Protein 5WIW (pdb70)

Solvent-accessible surface area: 15640 Å² total; per-residue (Å²): 12,94,94,99,70,150,204,20,93,134,26,123,119,11,68,66,129,49,142,74,132,30,153,30,38,75,119,93,66,0,84,26,61,18,51,175,32,50,23,59,46,37,126,81,18,106,160,29,47,139,47,10,173,47,3,47,44,101,49,113,76,3,25,111,94,7,78,171,23,25,33,6,94,87,77,38,90,29,112,23,41,104,75,56,77,4,92,148,75,44,92,54,84,112,139,111,15,67,42,71,148,42,18,68,31,3,102,133,150,6,117,79,88,87,148,58,107,145,25,126,120,11,68,66,128,49,141,77,132,31,152,32,35,71,117,92,64,0,83,25,60,18,52,170,31,49,23,62,44,36,129,84,20,100,160,27,49,136,44,11,173,48,4,49,46,98,49,114,95,4,33,140,84,8,79,174,23,24,32,6,95,87,77,38,91,29,113,21,42,104,76,57,78,4,92,149,67,53,90,72,83,115,139,112,15,60,45,76,147,42,19,69,29,4,114,155

Secondary structure (DSSP, 8-state):
--SS-----PPP---TTEEEEE---SSS--EEEEPTTEEEESTT--EEEEPPPTTEEEETTEEEEPPTTEE--SSSS---EEPP-TTTTTEEEEE---SSS--EEEEE-/-TTS----SPP---TTEEEEE---SSS--EEEEPTTEEEETTTT-EEEEPPPTTEEEETTEEEEPPTTEE--SSSS---EEPP-TGGGT--EEE---SSS--EE---

InterPro domains:
  IPR001368 TNFR/NGFR cysteine-rich region [PF00020] (47-85)
  IPR001368 TNFR/NGFR cysteine-rich region [SM00208] (47-85)
  IPR001368 TNFR/NGFR cysteine-rich region [SM00208] (119-158)
  IPR020413 Tumour necrosis factor receptor 9 [PR01924] (202-215)
  IPR020413 Tumour necrosis factor receptor 9 [PR01924] (221-235)
  IPR020413 Tumour necrosis factor receptor 9 [PR01924] (237-247)
  IPR034020 Tumour necrosis factor receptor 9, N-terminal [cd13410] (23-160)

GO terms:
  GO:0042127 regulation of cell population proliferation (P, IDA)
  GO:0038023 signaling receptor activity (F, IPI)
  GO:0005515 protein binding (F, IPI)
  GO:0009897 external side of plasma membrane (C, IDA)

Foldseek 3Di:
DCPPLPVPDHADDADDQWDWPADDDSVDHTAIAGDPQWGAADDRSPDIHGQAAWQWAQDNRGIDGQDPQWTGQDGRHDDTHGADDQVVVQWAFPAPADNNGHTDTDDRD/DCVPLAVDHADDADDQWDWPDPDDNVDHTAIAGDPQWGAADDRSPDIHGQAAWQWAQDNRGIDGQDPQWTGQDGRHDDTHGADDQVVVVWAFPAPDDNNGHTDTDDD

Nearest PDB structures (foldseek):
  5wiw-assembly2_B  TM=1.009E+00  e=2.091E-20  Mus musculus
  5wiw-assembly1_A  TM=1.008E+00  e=4.749E-19  Mus musculus
  5wi8-assembly1_A  TM=9.815E-01  e=2.192E-16  Mus musculus
  6a3v-assembly1_B  TM=9.456E-01  e=9.796E-12  Homo sapiens
  6mkz-assembly1_B  TM=8.377E-01  e=2.988E-11  Mus musculus

Structure (mmCIF, N/CA/C/O backbone):
data_5WIW
#
_entry.id   5WIW
#
_cell.length_a   66.639
_cell.length_b   66.639
_cell.length_c   82.184
_cell.angle_alpha   90.000
_cell.angle_beta   90.000
_cell.angle_gamma   90.000
#
_symmetry.space_group_name_H-M   'P 43'
#
loop_
_entity.id
_entity.type
_entity.pdbx_description
1 polymer 'Tumor necrosis factor receptor superfamily member 9'
2 branched alpha-D-mannopyranose-(1-3)-beta-D-mannopyranose-(1-4)-2-acetamido-2-deoxy-beta-D-glucopyranose-(1-4)-[alpha-L-fucopyranose-(1-6)]2-acetamido-2-deoxy-beta-D-glucopyranose
3 non-polymer 2-acetamido-2-deoxy-beta-D-glucopyranose
4 non-polymer GLYCEROL
5 non-polymer 'SULFATE ION'
6 water water
#
loop_
_atom_site.group_PDB
_atom_site.id
_atom_site.type_symbol
_atom_site.label_atom_id
_atom_site.label_alt_id
_atom_site.label_comp_id
_atom_site.label_asym_id
_atom_site.label_entity_id
_atom_site.label_seq_id
_atom_site.pdbx_PDB_ins_code
_atom_site.Cartn_x
_atom_site.Cartn_y
_atom_site.Cartn_z
_atom_site.occupancy
_atom_site.B_iso_or_equiv
_atom_site.auth_seq_id
_atom_site.auth_comp_id
_atom_site.auth_asym_id
_atom_site.auth_atom_id
_atom_site.pdbx_PDB_model_num
ATOM 1 N N . CYS A 1 26 ? 59.080 79.646 4.694 1.00 115.24 47 CYS A N 1
ATOM 2 C CA . CYS A 1 26 ? 60.572 79.543 4.561 1.00 115.77 47 CYS A CA 1
ATOM 3 C C . CYS A 1 26 ? 61.394 79.757 5.854 1.00 115.33 47 CYS A C 1
ATOM 4 O O . CYS A 1 26 ? 62.441 79.118 5.997 1.00 114.07 47 CYS A O 1
ATOM 7 N N . PRO A 1 27 ? 60.954 80.655 6.777 1.00 116.36 48 PRO A N 1
ATOM 8 C CA . PRO A 1 27 ? 61.670 80.690 8.076 1.00 116.42 48 PRO A CA 1
ATOM 9 C C . PRO A 1 27 ? 61.452 79.427 8.927 1.00 117.34 48 PRO A C 1
ATOM 10 O O . PRO A 1 27 ? 62.429 78.901 9.470 1.00 117.91 48 PRO A O 1
ATOM 14 N N . PRO A 1 28 ? 60.193 78.944 9.054 1.00 117.12 49 PRO A N 1
ATOM 15 C CA . PRO A 1 28 ? 60.040 77.524 9.387 1.00 116.60 49 PRO A CA 1
ATOM 16 C C . PRO A 1 28 ? 60.292 76.711 8.117 1.00 115.58 49 PRO A C 1
ATOM 17 O O . PRO A 1 28 ? 59.959 77.180 7.026 1.00 116.07 49 PRO A O 1
ATOM 21 N N . SER A 1 29 ? 60.879 75.522 8.249 1.00 113.01 50 SER A N 1
ATOM 22 C CA . SER A 1 29 ? 61.261 74.723 7.076 1.00 111.46 50 SER A CA 1
ATOM 23 C C . SER A 1 29 ? 60.043 74.327 6.232 1.00 112.61 50 SER A C 1
ATOM 24 O O . SER A 1 29 ? 59.307 73.397 6.578 1.00 114.39 50 SER A O 1
ATOM 27 N N . THR A 1 30 ? 59.836 75.071 5.143 1.00 113.61 51 THR A N 1
ATOM 28 C CA . THR A 1 30 ? 58.749 74.832 4.190 1.00 113.19 51 THR A CA 1
ATOM 29 C C . THR A 1 30 ? 59.327 74.978 2.778 1.00 112.24 51 THR A C 1
ATOM 30 O O . THR A 1 30 ? 58.972 75.895 2.031 1.00 110.33 51 THR A O 1
ATOM 34 N N . PHE A 1 31 ? 60.220 74.052 2.434 1.00 111.95 52 PHE A N 1
ATOM 35 C CA . PHE A 1 31 ? 61.013 74.127 1.199 1.00 112.42 52 PHE A CA 1
ATOM 36 C C . PHE A 1 31 ? 60.150 73.867 -0.037 1.00 112.00 52 PHE A C 1
ATOM 37 O O . PHE A 1 31 ? 59.322 72.955 -0.052 1.00 109.84 52 PHE A O 1
ATOM 45 N N . ASN A 1 39 ? 61.403 77.195 -5.802 1.00 110.16 60 ASN A N 1
ATOM 46 C CA . ASN A 1 39 ? 62.428 76.734 -4.868 1.00 110.32 60 ASN A CA 1
ATOM 47 C C . ASN A 1 39 ? 62.629 77.714 -3.706 1.00 109.83 60 ASN A C 1
ATOM 48 O O . ASN A 1 39 ? 63.231 78.777 -3.882 1.00 109.47 60 ASN A O 1
ATOM 53 N N . CYS A 1 40 ? 62.114 77.344 -2.531 1.00 109.06 61 CYS A N 1
ATOM 54 C CA . CYS A 1 40 ? 62.311 78.100 -1.285 1.00 108.98 61 CYS A CA 1
ATOM 55 C C . CYS A 1 40 ? 63.392 77.421 -0.444 1.00 106.43 61 CYS A C 1
ATOM 56 O O . CYS A 1 40 ? 63.384 76.197 -0.297 1.00 109.14 61 CYS A O 1
ATOM 59 N N . ASN A 1 41 ? 64.314 78.222 0.099 1.00 102.32 62 ASN A N 1
ATOM 60 C CA . ASN A 1 41 ? 65.430 77.728 0.921 1.00 98.64 62 ASN A CA 1
ATOM 61 C C . ASN A 1 41 ? 65.473 78.498 2.266 1.00 95.20 62 ASN A C 1
ATOM 62 O O . ASN A 1 41 ? 64.427 78.660 2.902 1.00 92.20 6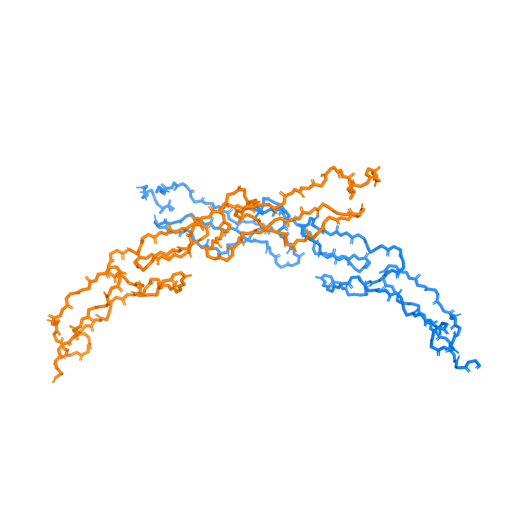2 ASN A O 1
ATOM 67 N N . ILE A 1 42 ? 66.653 78.970 2.693 1.00 92.94 63 ILE A N 1
ATOM 68 C CA . ILE A 1 42 ? 66.828 79.653 3.982 1.00 90.65 63 ILE A CA 1
ATOM 69 C C . ILE A 1 42 ? 66.646 81.161 3.769 1.00 86.93 63 ILE A C 1
ATOM 70 O O . ILE A 1 42 ? 67.128 81.710 2.772 1.00 86.94 63 ILE A O 1
ATOM 75 N N . CYS A 1 43 ? 65.967 81.824 4.706 1.00 80.68 64 CYS A N 1
ATOM 76 C CA . CYS A 1 43 ? 65.691 83.261 4.593 1.00 77.30 64 CYS A CA 1
ATOM 77 C C . CYS A 1 43 ? 66.926 84.117 4.869 1.00 71.33 64 CYS A C 1
ATOM 78 O O . CYS A 1 43 ? 67.705 83.828 5.782 1.00 68.25 64 CYS A O 1
ATOM 81 N N . ARG A 1 44 ? 67.087 85.171 4.069 1.00 67.00 65 ARG A N 1
ATOM 82 C CA . ARG A 1 44 ? 68.109 86.194 4.303 1.00 62.73 65 ARG A CA 1
ATOM 83 C C . ARG A 1 44 ? 67.714 87.036 5.518 1.00 57.11 65 ARG A C 1
ATOM 84 O O . ARG A 1 44 ? 66.528 87.289 5.736 1.00 57.04 65 ARG A O 1
ATOM 92 N N . VAL A 1 45 ? 68.711 87.457 6.298 1.00 54.93 66 VAL A N 1
ATOM 93 C CA . VAL A 1 45 ? 68.506 88.311 7.477 1.00 52.25 66 VAL A CA 1
ATOM 94 C C . VAL A 1 45 ? 69.110 89.699 7.213 1.00 49.03 66 VAL A C 1
ATOM 95 O O . VAL A 1 45 ? 70.283 89.808 6.848 1.00 48.72 66 VAL A O 1
ATOM 99 N N . CYS A 1 46 ? 68.304 90.744 7.417 1.00 44.65 67 CYS A N 1
ATOM 100 C CA . CYS A 1 46 ? 68.691 92.133 7.152 1.00 42.05 67 CYS A CA 1
ATOM 101 C C . CYS A 1 46 ? 68.881 92.905 8.461 1.00 39.45 67 CYS A C 1
ATOM 102 O O . CYS A 1 46 ? 67.906 93.355 9.065 1.00 38.75 67 CYS A O 1
ATOM 105 N N . ALA A 1 47 ? 70.136 93.061 8.880 1.00 37.74 68 ALA A N 1
ATOM 106 C CA . ALA A 1 47 ? 70.479 93.683 10.163 1.00 37.67 68 ALA A CA 1
ATOM 107 C C . ALA A 1 47 ? 71.579 94.728 10.006 1.00 36.91 68 ALA A C 1
ATOM 108 O O . ALA A 1 47 ? 72.239 94.803 8.967 1.00 36.08 68 ALA A O 1
ATOM 110 N N . GLY A 1 48 ? 71.753 95.537 11.051 1.00 36.30 69 GLY A N 1
ATOM 111 C CA . GLY A 1 48 ? 72.806 96.546 11.108 1.00 35.63 69 GLY A CA 1
ATOM 112 C C . GLY A 1 48 ? 72.549 97.663 10.118 1.00 35.04 69 GLY A C 1
ATOM 113 O O . GLY A 1 48 ? 71.561 98.383 10.230 1.00 34.95 69 GLY A O 1
ATOM 114 N N . TYR A 1 49 ? 73.423 97.782 9.124 1.00 34.81 70 TYR A N 1
ATOM 115 C CA . TYR A 1 49 ? 73.255 98.777 8.061 1.00 34.49 70 TYR A CA 1
ATOM 116 C C . TYR A 1 49 ? 72.219 98.354 7.015 1.00 34.11 70 TYR A C 1
ATOM 117 O O . TYR A 1 49 ? 71.841 99.166 6.166 1.00 31.68 70 TYR A O 1
ATOM 126 N N . PHE A 1 50 ? 71.772 97.096 7.075 1.00 33.83 71 PHE A N 1
ATOM 127 C CA . PHE A 1 50 ? 70.663 96.608 6.258 1.00 34.63 71 PHE A CA 1
ATOM 128 C C . PHE A 1 50 ? 69.365 96.496 7.057 1.00 34.27 71 PHE A C 1
ATOM 129 O O . PHE A 1 50 ? 69.381 96.170 8.242 1.00 32.92 71 PHE A O 1
ATOM 137 N N . ARG A 1 51 ? 68.247 96.785 6.395 1.00 34.70 72 ARG A N 1
ATOM 138 C CA . ARG A 1 51 ? 66.915 96.484 6.915 1.00 36.70 72 ARG A CA 1
ATOM 139 C C . ARG A 1 51 ? 66.120 95.760 5.835 1.00 38.05 72 ARG A C 1
ATOM 140 O O . ARG A 1 51 ? 66.584 95.644 4.702 1.00 39.27 72 ARG A O 1
ATOM 148 N N . PHE A 1 52 ? 64.937 95.273 6.196 1.00 39.79 73 PHE A N 1
ATOM 149 C CA . PHE A 1 52 ? 64.101 94.485 5.283 1.00 42.08 73 PHE A CA 1
ATOM 150 C C . PHE A 1 52 ? 63.368 95.356 4.263 1.00 43.29 73 PHE A C 1
ATOM 151 O O . PHE A 1 52 ? 62.584 96.224 4.639 1.00 42.88 73 PHE A O 1
ATOM 159 N N . LYS A 1 53 ? 63.629 95.113 2.980 1.00 47.03 74 LYS A N 1
ATOM 160 C CA . LYS A 1 53 ? 62.857 95.713 1.882 1.00 50.98 74 LYS A CA 1
ATOM 161 C C . LYS A 1 53 ? 61.617 94.867 1.602 1.00 53.37 74 LYS A C 1
ATOM 162 O O . LYS A 1 53 ? 60.515 95.400 1.469 1.00 54.74 74 LYS A O 1
ATOM 168 N N . LYS A 1 54 ? 61.821 93.553 1.497 1.00 56.53 75 LYS A N 1
ATOM 169 C CA . LYS A 1 54 ? 60.738 92.575 1.391 1.00 59.60 75 LYS A CA 1
ATOM 170 C C . LYS A 1 54 ? 60.928 91.495 2.454 1.00 61.42 75 LYS A C 1
ATOM 171 O O . LYS A 1 54 ? 62.021 90.940 2.585 1.00 60.59 75 LYS A O 1
ATOM 173 N N . PHE A 1 55 ? 59.870 91.211 3.216 1.00 64.39 76 PHE A N 1
ATOM 174 C CA . PHE A 1 55 ? 59.897 90.154 4.234 1.00 66.62 76 PHE A CA 1
ATOM 175 C C . PHE A 1 55 ? 59.890 88.771 3.588 1.00 69.12 76 PHE A C 1
ATOM 176 O O . PHE A 1 55 ? 59.403 88.603 2.466 1.00 69.14 76 PHE A O 1
ATOM 184 N N . CYS A 1 56 ? 60.423 87.787 4.311 1.00 73.41 77 CYS A N 1
ATOM 185 C CA . CYS A 1 56 ? 60.444 86.396 3.849 1.00 76.55 77 CYS A CA 1
ATOM 186 C C . CYS A 1 56 ? 59.045 85.785 3.972 1.00 77.33 77 CYS A C 1
ATOM 187 O O . CYS A 1 56 ? 58.309 86.085 4.916 1.00 75.04 77 CYS A O 1
ATOM 190 N N . SER A 1 57 ? 58.686 84.949 2.999 1.00 78.56 78 SER A N 1
ATOM 191 C CA . SER A 1 57 ? 57.440 84.177 3.030 1.00 78.39 78 SER A CA 1
ATOM 192 C C . SER A 1 57 ? 57.686 82.806 2.406 1.00 80.10 78 SER A C 1
ATOM 193 O O . SER A 1 57 ? 58.784 82.541 1.915 1.00 78.18 78 SER A O 1
ATOM 196 N N . SER A 1 58 ? 56.664 81.951 2.424 1.00 82.00 79 SER A N 1
ATOM 197 C CA . SER A 1 58 ? 56.746 80.602 1.838 1.00 83.12 79 SER A CA 1
ATOM 198 C C . SER A 1 58 ? 57.090 80.602 0.341 1.00 83.96 79 SER A C 1
ATOM 199 O O . SER A 1 58 ? 57.771 79.692 -0.141 1.00 85.11 79 SER A O 1
ATOM 202 N N . THR A 1 59 ? 56.625 81.625 -0.377 1.00 83.87 80 THR A N 1
ATOM 203 C CA . THR A 1 59 ? 56.854 81.758 -1.820 1.00 83.43 80 THR A CA 1
ATOM 204 C C . THR A 1 59 ? 58.202 82.393 -2.212 1.00 82.42 80 THR A C 1
ATOM 205 O O . THR A 1 59 ? 58.735 82.062 -3.274 1.00 81.91 80 THR A O 1
ATOM 209 N N . HIS A 1 60 ? 58.748 83.288 -1.378 1.00 80.23 81 HIS A N 1
ATOM 210 C CA . HIS A 1 60 ? 59.953 84.064 -1.747 1.00 78.71 81 HIS A CA 1
ATOM 211 C C . HIS A 1 60 ? 60.890 84.424 -0.582 1.00 75.89 81 HIS A C 1
ATOM 212 O O . HIS A 1 60 ? 60.455 84.589 0.559 1.00 77.14 81 HIS A O 1
ATOM 219 N N . ASN A 1 61 ? 62.178 84.561 -0.908 1.00 71.90 82 ASN A N 1
ATOM 220 C CA . ASN A 1 61 ? 63.232 84.952 0.040 1.00 69.25 82 ASN A CA 1
ATOM 221 C C . ASN A 1 61 ? 63.113 86.438 0.411 1.00 66.74 82 ASN A C 1
ATOM 222 O O . ASN A 1 61 ? 62.545 87.230 -0.345 1.00 68.48 82 ASN A O 1
ATOM 227 N N . ALA A 1 62 ? 63.646 86.802 1.578 1.00 63.19 83 ALA A N 1
ATOM 228 C CA . ALA A 1 62 ? 63.691 88.202 2.021 1.00 59.35 83 ALA A CA 1
ATOM 229 C C . ALA A 1 62 ? 64.742 89.008 1.255 1.00 56.67 83 ALA A C 1
ATOM 230 O O . ALA A 1 62 ? 65.809 88.485 0.910 1.00 54.02 83 ALA A O 1
ATOM 232 N N . GLU A 1 63 ? 64.429 90.284 1.019 1.00 54.01 84 GLU A N 1
ATOM 233 C CA . GLU A 1 63 ? 65.302 91.218 0.301 1.00 52.17 84 GLU A CA 1
ATOM 234 C C . GLU A 1 63 ? 65.677 92.385 1.211 1.00 48.60 84 GLU A C 1
ATOM 235 O O . GLU A 1 63 ? 64.809 92.957 1.876 1.00 47.58 84 GLU A O 1
ATOM 241 N N . CYS A 1 64 ? 66.960 92.744 1.221 1.00 44.42 85 CYS A N 1
ATOM 242 C CA . CYS A 1 64 ? 67.460 93.832 2.061 1.00 42.79 85 CYS A CA 1
ATOM 243 C C . CYS A 1 64 ? 67.567 95.156 1.300 1.00 41.67 85 CYS A C 1
ATOM 244 O O . CYS A 1 64 ? 67.693 95.183 0.079 1.00 41.97 85 CYS A O 1
ATOM 247 N N . GLU A 1 65 ? 67.492 96.247 2.055 1.00 40.58 86 GLU A N 1
ATOM 248 C CA . GLU A 1 65 ? 67.817 97.594 1.580 1.00 38.83 86 GLU A CA 1
ATOM 249 C C . GLU A 1 65 ? 68.708 98.223 2.641 1.00 37.78 86 GLU A C 1
ATOM 250 O O . GLU A 1 65 ? 68.803 97.696 3.747 1.00 36.05 86 GLU A O 1
ATOM 256 N N . CYS A 1 66 ? 69.348 99.342 2.309 1.00 36.02 87 CYS A N 1
ATOM 257 C CA . CYS A 1 66 ? 70.222 100.036 3.255 1.00 35.78 87 CYS A CA 1
ATOM 258 C C . CYS A 1 66 ? 69.405 100.980 4.134 1.00 34.09 87 CYS A C 1
ATOM 259 O O . CYS A 1 66 ? 68.384 101.522 3.699 1.00 32.41 87 CYS A O 1
ATOM 262 N N . ILE A 1 67 ? 69.855 101.162 5.376 1.00 32.06 88 ILE A N 1
ATOM 263 C CA . ILE A 1 67 ? 69.207 102.092 6.306 1.00 31.33 88 ILE A CA 1
ATOM 264 C C . ILE A 1 67 ? 69.338 103.540 5.822 1.00 31.90 88 ILE A C 1
ATOM 265 O O . ILE A 1 67 ? 70.184 103.848 4.971 1.00 29.74 88 ILE A O 1
ATOM 270 N N . GLU A 1 68 ? 68.493 104.418 6.359 1.00 31.77 89 GLU A N 1
ATOM 271 C CA . GLU A 1 68 ? 68.561 105.842 6.031 1.00 32.96 89 GLU A CA 1
ATOM 272 C C . GLU A 1 68 ? 69.933 106.418 6.381 1.00 31.49 89 GLU A C 1
ATOM 273 O O . GLU A 1 68 ? 70.509 106.086 7.415 1.00 31.33 89 GLU A O 1
ATOM 279 N N . GLY A 1 69 ? 70.442 107.275 5.501 1.00 32.04 90 GLY A N 1
ATOM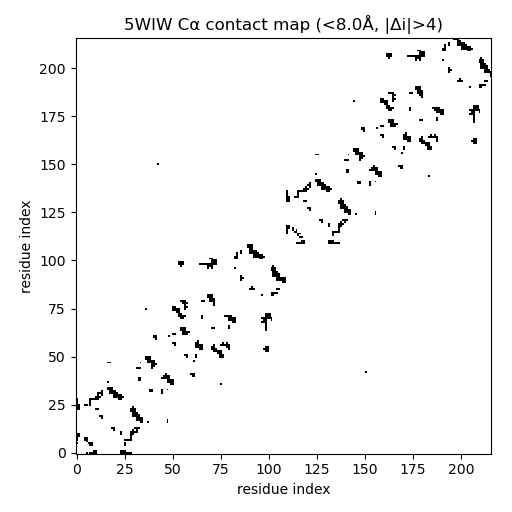 280 C CA . GLY A 1 69 ? 71.800 107.803 5.605 1.00 31.89 90 GLY A CA 1
ATOM 281 C C . GLY A 1 69 ? 72.821 106.964 4.854 1.00 32.04 90 GLY A C 1
ATOM 282 O O . GLY A 1 69 ? 74.007 107.282 4.870 1.00 31.59 90 GLY A O 1
ATOM 283 N N . PHE A 1 70 ? 72.360 105.896 4.197 1.00 31.99 91 PHE A N 1
ATOM 284 C CA . PHE A 1 70 ? 73.215 104.984 3.441 1.00 31.83 91 PHE A CA 1
ATOM 285 C C . PHE A 1 70 ? 72.490 104.581 2.160 1.00 32.18 91 PHE A C 1
ATOM 286 O O . PHE A 1 70 ? 71.283 104.752 2.053 1.00 31.34 91 PHE A O 1
ATOM 294 N N . HIS A 1 71 ? 73.234 104.056 1.193 1.00 33.58 92 HIS A N 1
ATOM 295 C CA . HIS A 1 71 ? 72.651 103.569 -0.066 1.00 36.15 92 HIS A CA 1
ATOM 296 C C . HIS A 1 71 ? 73.358 102.303 -0.522 1.00 38.37 92 HIS A C 1
ATOM 297 O O . HIS A 1 71 ? 74.470 102.010 -0.080 1.00 39.48 92 HIS A O 1
ATOM 304 N N . CYS A 1 72 ? 72.706 101.562 -1.412 1.00 43.02 93 CYS A N 1
ATOM 305 C CA . CYS A 1 72 ? 73.267 100.322 -1.949 1.00 45.83 93 CYS A CA 1
ATOM 306 C C . CYS A 1 72 ? 74.517 100.599 -2.790 1.00 47.54 93 CYS A C 1
ATOM 307 O O . CYS A 1 72 ? 74.542 101.539 -3.595 1.00 44.31 93 CYS A O 1
ATOM 310 N N . LEU A 1 73 ? 75.555 99.794 -2.565 1.00 49.87 94 LEU A N 1
ATOM 311 C CA . LEU A 1 73 ? 76.804 99.874 -3.313 1.00 53.77 94 LEU A CA 1
ATOM 312 C C . LEU A 1 73 ? 76.936 98.599 -4.148 1.00 57.91 94 LEU A C 1
ATOM 313 O O . LEU A 1 73 ? 77.249 97.526 -3.618 1.00 57.96 94 LEU A O 1
ATOM 318 N N . GLY A 1 74 ? 76.676 98.730 -5.449 1.00 62.99 95 GLY A N 1
ATOM 319 C CA . GLY A 1 74 ? 76.607 97.596 -6.376 1.00 66.99 95 GLY A CA 1
ATOM 320 C C . GLY A 1 74 ? 75.165 97.178 -6.634 1.00 70.85 95 GLY A C 1
ATOM 321 O O . GLY A 1 74 ? 74.263 97.579 -5.891 1.00 73.25 95 GLY A O 1
ATOM 322 N N . PRO A 1 75 ? 74.934 96.360 -7.684 1.00 73.18 96 PRO A N 1
ATOM 323 C CA . PRO A 1 75 ? 73.572 95.998 -8.105 1.00 71.60 96 PRO A CA 1
ATOM 324 C C . PRO A 1 75 ? 72.821 95.066 -7.141 1.00 69.04 96 PRO A C 1
ATOM 325 O O . PRO A 1 75 ? 71.607 95.212 -6.982 1.00 69.42 96 PRO A O 1
ATOM 329 N N . GLN A 1 76 ? 73.529 94.125 -6.514 1.00 65.74 97 GLN A N 1
ATOM 330 C CA . GLN A 1 76 ? 72.916 93.187 -5.558 1.00 63.85 97 GLN A CA 1
ATOM 331 C C . GLN A 1 76 ? 72.739 93.746 -4.136 1.00 60.73 97 GLN A C 1
ATOM 332 O O . GLN A 1 76 ? 72.086 93.106 -3.307 1.00 60.57 97 GLN A O 1
ATOM 334 N N . CYS A 1 77 ? 73.320 94.919 -3.863 1.00 56.48 98 CYS A N 1
ATOM 335 C CA . CYS A 1 77 ? 73.289 95.558 -2.537 1.00 53.31 98 CYS A CA 1
ATOM 336 C C . CYS A 1 77 ? 73.946 94.674 -1.467 1.00 51.01 98 CYS A C 1
ATOM 337 O O . CYS A 1 77 ? 73.388 94.435 -0.390 1.00 49.54 98 CYS A O 1
ATOM 340 N N . THR A 1 78 ? 75.141 94.187 -1.793 1.00 48.59 99 THR A N 1
ATOM 341 C CA . THR A 1 78 ? 75.944 93.390 -0.872 1.00 46.61 99 THR A CA 1
ATOM 342 C C . THR A 1 78 ? 76.624 94.300 0.152 1.00 45.01 99 THR A C 1
ATOM 343 O O . THR A 1 78 ? 76.897 93.873 1.268 1.00 44.32 99 THR A O 1
ATOM 347 N N . ARG A 1 79 ? 76.901 95.544 -0.246 1.00 43.17 100 ARG A N 1
ATOM 348 C CA . ARG A 1 79 ? 77.426 96.571 0.648 1.00 42.14 100 ARG A CA 1
ATOM 349 C C . ARG A 1 79 ? 76.541 97.811 0.673 1.00 39.72 100 ARG A C 1
ATOM 350 O O . ARG A 1 79 ? 75.768 98.064 -0.259 1.00 37.72 100 ARG A O 1
ATOM 358 N N . CYS A 1 80 ? 76.661 98.571 1.758 1.00 38.21 101 CYS A N 1
ATOM 359 C CA . CYS A 1 80 ? 76.064 99.899 1.862 1.00 38.14 101 CYS A CA 1
ATOM 360 C C . CYS A 1 80 ? 77.186 100.928 1.908 1.00 37.05 101 CYS A C 1
ATOM 361 O O . CYS A 1 80 ? 78.232 100.678 2.507 1.00 36.54 101 CYS A O 1
ATOM 364 N N . GLU A 1 81 ? 76.965 102.073 1.261 1.00 36.67 102 GLU A N 1
ATOM 365 C CA . GLU A 1 81 ? 77.884 103.207 1.324 1.00 35.92 102 GLU A CA 1
ATOM 366 C C . GLU A 1 81 ? 77.148 104.407 1.921 1.00 35.16 102 GLU A C 1
ATOM 367 O O . GLU A 1 81 ? 75.987 104.657 1.592 1.00 34.25 102 GLU A O 1
ATOM 373 N N . LYS A 1 82 ? 77.840 105.135 2.795 1.00 34.40 103 LYS A N 1
ATOM 374 C CA . LYS A 1 82 ? 77.299 106.323 3.451 1.00 35.55 103 LYS A CA 1
ATOM 375 C C . LYS A 1 82 ? 76.953 107.388 2.412 1.00 34.46 103 LYS A C 1
ATOM 376 O O . LYS A 1 82 ? 77.709 107.599 1.461 1.00 32.51 103 LYS A O 1
ATOM 382 N N . ASP A 1 83 ? 75.809 108.050 2.592 1.00 34.64 104 ASP A N 1
ATOM 383 C CA . ASP A 1 83 ? 75.359 109.071 1.644 1.00 35.28 104 ASP A CA 1
ATOM 384 C C . ASP A 1 83 ? 76.423 110.158 1.491 1.00 35.44 104 ASP A C 1
ATOM 385 O O . ASP A 1 83 ? 77.181 110.447 2.420 1.00 33.31 104 ASP A O 1
ATOM 390 N N . CYS A 1 84 ? 76.473 110.738 0.298 1.00 36.91 105 CYS A N 1
ATOM 391 C CA . CYS A 1 84 ? 77.598 111.562 -0.109 1.00 39.27 105 CYS A CA 1
ATOM 392 C C . CYS A 1 84 ? 77.627 112.904 0.622 1.00 37.98 105 CYS A C 1
ATOM 393 O O . CYS A 1 84 ? 76.589 113.459 0.988 1.00 37.17 105 CYS A O 1
ATOM 396 N N . ARG A 1 85 ? 78.841 113.394 0.839 1.00 38.14 106 ARG A N 1
ATOM 397 C CA . ARG A 1 85 ? 79.074 114.697 1.450 1.00 38.98 106 ARG A CA 1
ATOM 398 C C . ARG A 1 85 ? 78.858 115.803 0.411 1.00 37.75 106 ARG A C 1
ATOM 399 O O . ARG A 1 85 ? 78.760 115.518 -0.784 1.00 36.50 106 ARG A O 1
ATOM 407 N N . PRO A 1 86 ? 78.765 117.067 0.865 1.00 36.71 107 PRO A N 1
ATOM 408 C CA . PRO A 1 86 ? 78.879 118.188 -0.067 1.00 36.52 107 PRO A CA 1
ATOM 409 C C . PRO A 1 86 ? 80.237 118.156 -0.773 1.00 35.71 107 PRO A C 1
ATOM 410 O O . PRO A 1 86 ? 81.248 117.834 -0.151 1.00 33.11 107 PRO A O 1
ATOM 414 N N . GLY A 1 87 ? 80.244 118.486 -2.060 1.00 36.25 108 GLY A N 1
ATOM 415 C CA . GLY A 1 87 ? 81.416 118.296 -2.907 1.00 36.33 108 GLY A CA 1
ATOM 416 C C . GLY A 1 87 ? 81.436 116.957 -3.616 1.00 35.93 108 GLY A C 1
ATOM 417 O O . GLY A 1 87 ? 82.419 116.629 -4.276 1.00 37.38 108 GLY A O 1
ATOM 418 N N . GLN A 1 88 ? 80.358 116.185 -3.483 1.00 36.19 109 GLN A N 1
ATOM 419 C CA . GLN A 1 88 ? 80.214 114.895 -4.154 1.00 36.19 109 GLN A CA 1
ATOM 420 C C . GLN A 1 88 ? 78.790 114.744 -4.669 1.00 36.43 109 GLN A C 1
ATOM 421 O O . GLN A 1 88 ? 77.904 115.495 -4.268 1.00 36.37 109 GLN A O 1
ATOM 427 N N . GLU A 1 89 ? 78.586 113.781 -5.564 1.00 38.38 110 GLU A N 1
ATOM 428 C CA . GLU A 1 89 ? 77.245 113.371 -5.996 1.00 39.89 110 GLU A CA 1
ATOM 429 C C . GLU A 1 89 ? 77.142 111.849 -6.021 1.00 40.09 110 GLU A C 1
ATOM 430 O O . GLU A 1 89 ? 78.151 111.159 -6.170 1.00 38.82 110 GLU A O 1
ATOM 436 N N . LEU A 1 90 ? 75.920 111.339 -5.886 1.00 41.58 111 LEU A N 1
ATOM 437 C CA . LEU A 1 90 ? 75.676 109.899 -5.944 1.00 44.53 111 LEU A CA 1
ATOM 438 C C . LEU A 1 90 ? 75.566 109.453 -7.399 1.00 46.66 111 LEU A C 1
ATOM 439 O O . LEU A 1 90 ? 74.665 109.888 -8.114 1.00 47.76 111 LEU A O 1
ATOM 444 N N . THR A 1 91 ? 76.494 108.600 -7.829 1.00 49.92 112 THR A N 1
ATOM 445 C CA . THR A 1 91 ? 76.416 107.941 -9.136 1.00 52.14 112 THR A CA 1
ATOM 446 C C . THR A 1 91 ? 75.935 106.498 -8.950 1.00 54.82 112 THR A C 1
ATOM 447 O O . THR A 1 91 ? 75.701 106.054 -7.820 1.00 54.97 112 THR A O 1
ATOM 451 N N . LYS A 1 92 ? 75.776 105.781 -10.064 1.00 57.07 113 LYS A N 1
ATOM 452 C CA . LYS A 1 92 ? 75.472 104.344 -10.041 1.00 57.60 113 LYS A CA 1
ATOM 453 C C . LYS A 1 92 ? 76.595 103.521 -9.398 1.00 57.78 113 LYS A C 1
ATOM 454 O O . LYS A 1 92 ? 76.327 102.489 -8.782 1.00 56.89 113 LYS A O 1
ATOM 456 N N . GLN A 1 93 ? 77.839 103.989 -9.538 1.00 58.07 114 GLN A N 1
ATOM 457 C CA . GLN A 1 93 ? 79.007 103.368 -8.902 1.00 57.77 114 GLN A CA 1
ATOM 458 C C . GLN A 1 93 ? 79.445 104.085 -7.607 1.00 57.96 114 GLN A C 1
ATOM 459 O O . GLN A 1 93 ? 80.644 104.207 -7.340 1.00 59.84 114 GLN A O 1
ATOM 461 N N . GLY A 1 94 ? 78.478 104.549 -6.809 1.00 5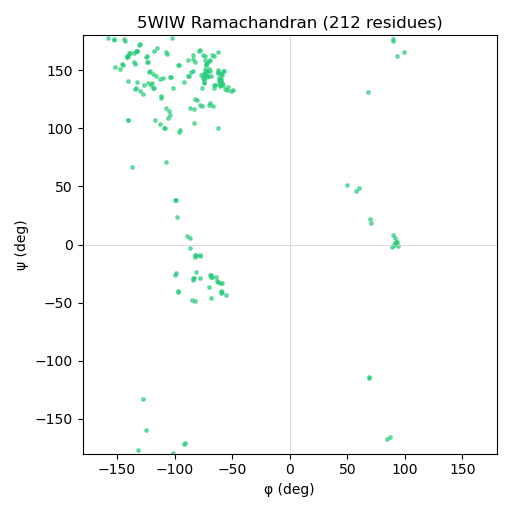6.78 115 GLY A N 1
ATOM 462 C CA . GLY A 1 94 ? 78.758 105.189 -5.516 1.00 55.64 115 GLY A CA 1
ATOM 463 C C . GLY A 1 94 ? 79.032 106.685 -5.579 1.00 53.64 115 GLY A C 1
ATOM 464 O O . GLY A 1 94 ? 78.758 107.341 -6.584 1.00 51.85 115 GLY A O 1
ATOM 465 N N . CYS A 1 95 ? 79.575 107.215 -4.485 1.00 51.58 116 CYS A N 1
ATOM 466 C CA . CYS A 1 95 ? 79.859 108.645 -4.350 1.00 49.29 116 CYS A CA 1
ATOM 467 C C . CYS A 1 95 ? 81.103 109.017 -5.144 1.00 48.93 116 CYS A C 1
ATOM 468 O O . CYS A 1 95 ? 82.112 108.313 -5.083 1.00 48.80 116 CYS A O 1
ATOM 471 N N . LYS A 1 96 ? 81.027 110.122 -5.884 1.00 47.26 117 LYS A N 1
ATOM 472 C CA . LYS A 1 96 ? 82.174 110.644 -6.630 1.00 46.55 117 LYS A CA 1
ATOM 473 C C . LYS A 1 96 ? 82.318 112.142 -6.401 1.00 45.67 117 LYS A C 1
ATOM 474 O O . LYS A 1 96 ? 81.322 112.866 -6.360 1.00 41.31 117 LYS A O 1
ATOM 480 N N . THR A 1 97 ? 83.565 112.590 -6.253 1.00 47.05 118 THR A N 1
ATOM 481 C CA . THR A 1 97 ? 83.883 114.008 -6.112 1.00 49.01 118 THR A CA 1
ATOM 482 C C . THR A 1 97 ? 83.433 114.758 -7.363 1.00 48.68 118 THR A C 1
ATOM 483 O O . THR A 1 97 ? 83.557 114.246 -8.482 1.00 47.78 118 THR A O 1
ATOM 487 N N . CYS A 1 98 ? 82.886 115.955 -7.167 1.00 47.05 119 CYS A N 1
ATOM 488 C CA . CYS A 1 98 ? 82.526 116.822 -8.286 1.00 47.05 119 CYS A CA 1
ATOM 489 C C . CYS A 1 98 ? 83.775 117.139 -9.111 1.00 47.31 119 CYS A C 1
ATOM 490 O O . CYS A 1 98 ? 84.846 117.391 -8.552 1.00 44.48 119 CYS A O 1
ATOM 493 N N . SER A 1 99 ? 83.637 117.099 -10.435 1.00 48.92 120 SER A N 1
ATOM 494 C CA . SER A 1 99 ? 84.749 117.425 -11.329 1.00 51.94 120 SER A CA 1
ATOM 495 C C . SER A 1 99 ? 85.047 118.918 -11.238 1.00 51.74 120 SER A C 1
ATOM 496 O O . SER A 1 99 ? 84.143 119.721 -10.977 1.00 52.72 120 SER A O 1
ATOM 499 N N . LEU A 1 100 ? 86.313 119.279 -11.441 1.00 51.31 121 LEU A N 1
ATOM 500 C CA . LEU A 1 100 ? 86.756 120.679 -11.370 1.00 51.32 121 LEU A CA 1
ATOM 501 C C . LEU A 1 100 ? 85.839 121.571 -12.204 1.00 48.59 121 LEU A C 1
ATOM 502 O O . LEU A 1 100 ? 85.484 121.223 -13.335 1.00 49.28 121 LEU A O 1
ATOM 507 N N . GLY A 1 101 ? 85.422 122.693 -11.624 1.00 46.37 122 GLY A N 1
ATOM 508 C CA . GLY A 1 101 ? 84.460 123.587 -12.266 1.00 44.82 122 GLY A CA 1
ATOM 509 C C . GLY A 1 101 ? 82.993 123.315 -11.965 1.00 43.49 122 GLY A C 1
ATOM 510 O O . GLY A 1 101 ? 82.134 124.032 -12.470 1.00 44.09 122 GLY A O 1
ATOM 511 N N . THR A 1 102 ? 82.694 122.289 -11.162 1.00 42.47 123 THR A N 1
ATOM 512 C CA . THR A 1 102 ? 81.319 122.021 -10.717 1.00 41.22 123 THR A CA 1
ATOM 513 C C . THR A 1 102 ? 81.239 121.985 -9.189 1.00 39.25 123 THR A C 1
ATOM 514 O O . THR A 1 102 ? 82.256 121.855 -8.509 1.00 38.43 123 THR A O 1
ATOM 518 N N . PHE A 1 103 ? 80.028 122.118 -8.651 1.00 38.38 124 PHE A N 1
ATOM 519 C CA . PHE A 1 103 ? 79.832 122.100 -7.202 1.00 36.88 124 PHE A CA 1
ATOM 520 C C . PHE A 1 103 ? 78.514 121.450 -6.777 1.00 36.14 124 PHE A C 1
ATOM 521 O O . PHE A 1 103 ? 77.545 121.417 -7.544 1.00 35.01 124 PHE A O 1
ATOM 529 N N . ASN A 1 104 ? 78.497 120.949 -5.541 1.00 35.81 125 ASN A N 1
ATOM 530 C CA . ASN A 1 104 ? 77.267 120.489 -4.883 1.00 36.04 125 ASN A CA 1
ATOM 531 C C . ASN A 1 104 ? 77.325 120.916 -3.419 1.00 34.93 125 ASN A C 1
ATOM 532 O O . ASN A 1 104 ? 78.104 120.376 -2.641 1.00 34.30 125 ASN A O 1
ATOM 537 N N . ASP A 1 105 ? 76.519 121.917 -3.072 1.00 36.06 126 ASP A N 1
ATOM 538 C CA . ASP A 1 105 ? 76.409 122.414 -1.687 1.00 36.86 126 ASP A CA 1
ATOM 539 C C . ASP A 1 105 ? 75.476 121.585 -0.784 1.00 36.55 126 ASP A C 1
ATOM 540 O O . ASP A 1 105 ? 75.443 121.801 0.424 1.00 35.70 126 ASP A O 1
ATOM 545 N N . GLN A 1 106 ? 74.731 120.644 -1.364 1.00 38.19 127 GLN A N 1
ATOM 546 C CA . GLN A 1 106 ? 73.783 119.812 -0.609 1.00 40.10 127 GLN A CA 1
ATOM 547 C C . GLN A 1 106 ? 74.454 118.559 -0.043 1.00 40.56 127 GLN A C 1
ATOM 548 O O . GLN A 1 106 ? 75.352 117.995 -0.675 1.00 40.73 127 GLN A O 1
ATOM 554 N N . ALA A 1 107 ? 74.015 118.136 1.146 1.00 39.56 128 ALA A N 1
ATOM 555 C CA . ALA A 1 107 ? 74.591 116.980 1.853 1.00 38.90 128 ALA A CA 1
ATOM 556 C C . ALA A 1 107 ? 73.683 115.758 1.757 1.00 39.94 128 ALA A C 1
ATOM 557 O O . ALA A 1 107 ? 72.588 115.745 2.332 1.00 41.10 128 ALA A O 1
ATOM 559 N N . GLY A 1 108 ? 74.139 114.737 1.029 1.00 39.89 129 GLY A N 1
ATOM 560 C CA . GLY A 1 108 ? 73.393 113.489 0.858 1.00 39.68 129 GLY A CA 1
ATOM 561 C C . GLY A 1 108 ? 72.435 113.472 -0.316 1.00 40.39 129 GLY A C 1
ATOM 562 O O . GLY A 1 108 ? 71.786 112.454 -0.565 1.00 40.08 129 GLY A O 1
ATOM 563 N N . THR A 1 109 ? 72.343 114.587 -1.040 1.00 41.56 130 THR A N 1
ATOM 564 C CA . THR A 1 109 ? 71.473 114.692 -2.211 1.00 42.99 130 THR A CA 1
ATOM 565 C C . THR A 1 109 ? 72.026 115.725 -3.204 1.00 42.85 130 THR A C 1
ATOM 566 O O . THR A 1 109 ? 73.044 116.373 -2.934 1.00 39.46 130 THR A O 1
ATOM 570 N N . GLY A 1 110 ? 71.365 115.845 -4.355 1.00 43.72 131 GLY A N 1
ATOM 571 C CA . GLY A 1 110 ? 71.725 116.832 -5.374 1.00 44.42 131 GLY A CA 1
ATOM 572 C C . GLY A 1 110 ? 72.738 116.354 -6.394 1.00 46.17 131 GLY A C 1
ATOM 573 O O . GLY A 1 110 ? 73.285 115.252 -6.283 1.00 45.80 131 GLY A O 1
ATOM 574 N N . VAL A 1 111 ? 72.985 117.218 -7.378 1.00 47.52 132 VAL A N 1
ATOM 575 C CA . VAL A 1 111 ? 73.859 116.942 -8.521 1.00 47.96 132 VAL A CA 1
ATOM 576 C C . VAL A 1 111 ? 74.990 117.976 -8.544 1.00 46.91 132 VAL A C 1
ATOM 577 O O . VAL A 1 111 ? 74.804 119.115 -8.101 1.00 45.83 132 VAL A O 1
ATOM 581 N N . CYS A 1 112 ? 76.160 117.577 -9.045 1.00 47.22 133 CYS A N 1
ATOM 582 C CA . CYS A 1 112 ? 77.252 118.524 -9.292 1.00 47.61 133 CYS A CA 1
ATOM 583 C C . CYS A 1 112 ? 76.857 119.430 -10.456 1.00 47.05 133 CYS A C 1
ATOM 584 O O . CYS A 1 112 ? 76.556 118.937 -11.545 1.00 47.94 133 CYS A O 1
ATOM 587 N N . ARG A 1 113 ? 76.828 120.740 -10.208 1.00 45.61 134 ARG A N 1
ATOM 588 C CA . ARG A 1 113 ? 76.398 121.732 -11.198 1.00 44.83 134 ARG A CA 1
ATOM 589 C C . ARG A 1 113 ? 77.545 122.706 -11.516 1.00 44.77 134 ARG A C 1
ATOM 590 O O . ARG A 1 113 ? 78.342 123.012 -10.626 1.00 42.61 134 ARG A O 1
ATOM 592 N N . PRO A 1 114 ? 77.635 123.200 -12.775 1.00 44.48 135 PRO A N 1
ATOM 593 C CA . PRO A 1 114 ? 78.740 124.114 -13.122 1.00 44.43 135 PRO A CA 1
ATOM 594 C C . PRO A 1 114 ? 78.724 125.422 -12.336 1.00 41.54 135 PRO A C 1
ATOM 595 O O . PRO A 1 114 ? 77.648 125.926 -11.998 1.00 39.76 135 PRO A O 1
ATOM 599 N N . TRP A 1 115 ? 79.907 125.965 -12.056 1.00 40.22 136 TRP A N 1
ATOM 600 C CA . TRP A 1 115 ? 79.998 127.268 -11.396 1.00 40.06 136 TRP A CA 1
ATOM 601 C C . TRP A 1 115 ? 79.298 128.327 -12.243 1.00 39.72 136 TRP A C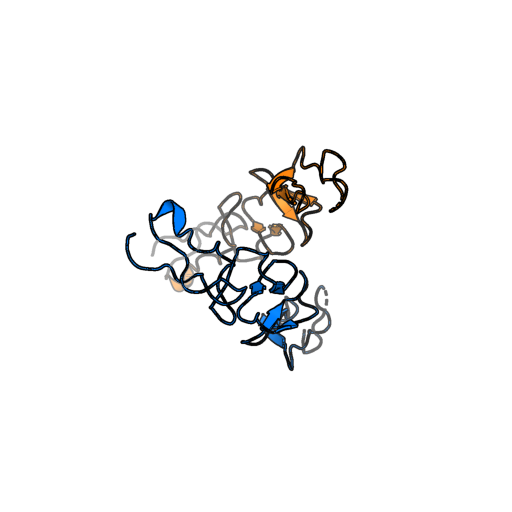 1
ATOM 602 O O . TRP A 1 115 ? 79.305 128.253 -13.475 1.00 42.22 136 TRP A O 1
ATOM 613 N N . THR A 1 116 ? 78.678 129.292 -11.571 1.00 39.24 137 THR A N 1
ATOM 614 C CA . THR A 1 116 ? 78.169 130.492 -12.217 1.00 39.03 137 THR A CA 1
ATOM 615 C C . THR A 1 116 ? 79.317 131.149 -12.988 1.00 38.32 137 THR A C 1
ATOM 616 O O . THR A 1 116 ? 80.425 131.267 -12.463 1.00 36.51 137 THR A O 1
ATOM 620 N N . ASN A 1 117 ? 79.048 131.529 -14.236 1.00 39.62 138 ASN A N 1
ATOM 621 C CA . ASN A 1 117 ? 80.021 132.214 -15.089 1.00 40.35 138 ASN A CA 1
ATOM 622 C 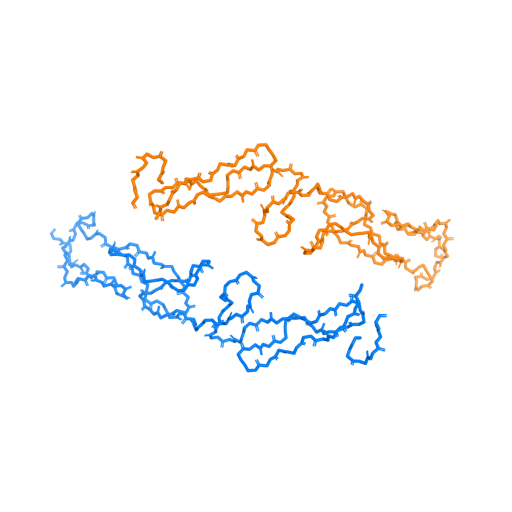C . ASN A 1 117 ? 79.765 133.715 -14.990 1.00 39.06 138 ASN A C 1
ATOM 623 O O . ASN A 1 117 ? 78.894 134.250 -15.674 1.00 38.25 138 ASN A O 1
ATOM 628 N N . CYS A 1 118 ? 80.533 134.382 -14.131 1.00 39.32 139 CYS A N 1
ATOM 629 C CA . CYS A 1 118 ? 80.374 135.820 -13.884 1.00 39.73 139 CYS A CA 1
ATOM 630 C C . CYS A 1 118 ? 80.567 136.665 -15.146 1.00 40.97 139 CYS A C 1
ATOM 631 O O . CYS A 1 118 ? 79.795 137.592 -15.390 1.00 40.99 139 CYS A O 1
ATOM 634 N N . SER A 1 119 ? 81.575 136.315 -15.946 1.00 42.23 140 SER A N 1
ATOM 635 C CA . SER A 1 119 ? 81.897 137.013 -17.200 1.00 43.12 140 SER A CA 1
ATOM 636 C C . SER A 1 119 ? 80.732 137.104 -18.183 1.00 44.47 140 SER A C 1
ATOM 637 O O . SER A 1 119 ? 80.509 138.158 -18.775 1.00 44.67 140 SER A O 1
ATOM 640 N N . LEU A 1 120 ? 80.000 136.003 -18.358 1.00 46.19 141 LEU A N 1
ATOM 641 C CA . LEU A 1 120 ? 78.818 135.985 -19.239 1.00 46.56 141 LEU A CA 1
ATOM 642 C C . LEU A 1 120 ? 77.675 136.843 -18.691 1.00 46.27 141 LEU A C 1
ATOM 643 O O . LEU A 1 120 ? 76.868 137.373 -19.460 1.00 46.84 141 LEU A O 1
ATOM 648 N N . ASP A 1 121 ? 77.634 136.986 -17.367 1.00 46.57 142 ASP A N 1
ATOM 649 C CA . ASP A 1 121 ? 76.681 137.863 -16.678 1.00 46.80 142 ASP A CA 1
ATOM 650 C C . ASP A 1 121 ? 77.161 139.326 -16.552 1.00 44.78 142 ASP A C 1
ATOM 651 O O . ASP A 1 121 ? 76.499 140.133 -15.898 1.00 43.46 142 ASP A O 1
ATOM 656 N N . GLY A 1 122 ? 78.296 139.672 -17.168 1.00 44.63 143 GLY A N 1
ATOM 657 C CA . GLY A 1 122 ? 78.860 141.026 -17.081 1.00 43.54 143 GLY A CA 1
ATOM 658 C C . GLY A 1 122 ? 79.444 141.422 -15.734 1.00 43.27 143 GLY A C 1
ATOM 659 O O . GLY A 1 122 ? 79.633 142.610 -15.469 1.00 43.29 143 GLY A O 1
ATOM 660 N N . ARG A 1 123 ? 79.739 140.436 -14.885 1.00 43.20 144 ARG A N 1
ATOM 661 C CA . ARG A 1 123 ? 80.271 140.671 -13.542 1.00 42.64 144 ARG A CA 1
ATOM 662 C C . ARG A 1 123 ? 81.684 140.101 -13.455 1.00 40.33 144 ARG A C 1
ATOM 663 O O . ARG A 1 123 ? 82.124 139.379 -14.345 1.00 38.75 144 ARG A O 1
ATOM 671 N N . SER A 1 124 ? 82.378 140.432 -12.370 1.00 39.80 145 SER A N 1
ATOM 672 C CA . SER A 1 124 ? 83.691 139.872 -12.052 1.00 39.45 145 SER A CA 1
ATOM 673 C C . SER A 1 124 ? 83.571 138.879 -10.888 1.00 38.03 145 SER A C 1
ATOM 674 O O . SER A 1 124 ? 82.554 138.857 -10.195 1.00 37.19 145 SER A O 1
ATOM 677 N N . VAL A 1 125 ? 84.602 138.055 -10.698 1.00 36.23 146 VAL A N 1
ATOM 678 C CA . VAL A 1 125 ? 84.658 137.086 -9.590 1.00 35.66 146 VAL A CA 1
ATOM 679 C C . VAL A 1 125 ? 85.103 137.784 -8.306 1.00 35.36 146 VAL A C 1
ATOM 680 O O . VAL A 1 125 ? 86.159 138.416 -8.280 1.00 35.15 146 VAL A O 1
ATOM 684 N N . LEU A 1 126 ? 84.298 137.665 -7.249 1.00 35.56 147 LEU A N 1
ATOM 685 C CA . LEU A 1 126 ? 84.682 138.136 -5.912 1.00 35.65 147 LEU A CA 1
ATOM 686 C C . LEU A 1 126 ? 85.236 137.024 -5.014 1.00 35.63 147 LEU A C 1
ATOM 687 O O . LEU A 1 126 ? 86.183 137.262 -4.260 1.00 35.12 147 LEU A O 1
ATOM 692 N N . LYS A 1 127 ? 84.629 135.836 -5.071 1.00 35.33 148 LYS A N 1
ATOM 693 C CA . LYS A 1 127 ? 85.117 134.652 -4.340 1.00 36.15 148 LYS A CA 1
ATOM 694 C C . LYS A 1 127 ? 85.119 133.439 -5.261 1.00 33.85 148 LYS A C 1
ATOM 695 O O . LYS A 1 127 ? 84.141 133.192 -5.956 1.00 33.63 148 LYS A O 1
ATOM 701 N N . THR A 1 128 ? 86.209 132.6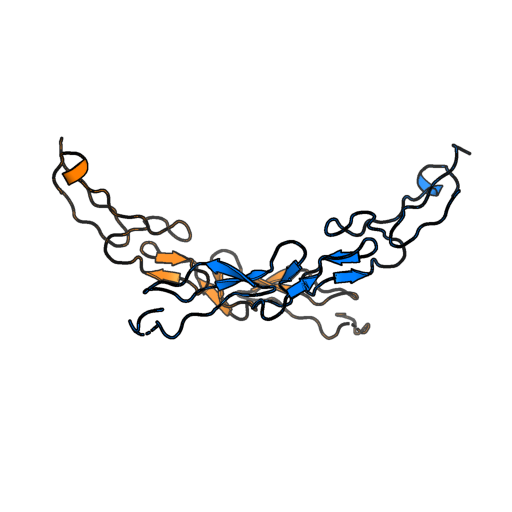80 -5.247 1.00 32.57 149 THR A N 1
ATOM 702 C CA . THR A 1 128 ? 86.390 131.565 -6.172 1.00 32.33 149 THR A CA 1
ATOM 703 C C . THR A 1 128 ? 85.515 130.369 -5.808 1.00 33.61 149 THR A C 1
ATOM 704 O O . THR A 1 128 ? 85.011 130.259 -4.689 1.00 31.78 149 THR A O 1
ATOM 708 N N . GLY A 1 129 ? 85.346 129.479 -6.778 1.00 34.05 150 GLY A N 1
ATOM 709 C CA . GLY A 1 129 ? 84.517 128.300 -6.619 1.00 34.99 150 GLY A CA 1
ATOM 710 C C . GLY A 1 129 ? 85.267 127.165 -5.957 1.00 35.29 150 GLY A C 1
ATOM 711 O O . GLY A 1 129 ? 86.493 127.160 -5.892 1.00 35.96 150 GLY A O 1
ATOM 712 N N . THR A 1 130 ? 84.510 126.198 -5.464 1.00 35.87 151 THR A N 1
ATOM 713 C CA . THR A 1 130 ? 85.056 125.015 -4.807 1.00 37.46 151 THR A CA 1
ATOM 714 C C . THR A 1 130 ? 84.139 123.853 -5.228 1.00 36.57 151 THR A C 1
ATOM 715 O O . THR A 1 130 ? 83.177 124.076 -5.968 1.00 35.07 151 THR A O 1
ATOM 719 N N . THR A 1 131 ? 84.464 122.621 -4.839 1.00 36.49 152 THR A N 1
ATOM 720 C CA . THR A 1 131 ? 83.546 121.491 -5.022 1.00 37.48 152 THR A CA 1
ATOM 721 C C . THR A 1 131 ? 82.251 121.646 -4.213 1.00 37.78 152 THR A C 1
ATOM 722 O O . THR A 1 131 ? 81.233 121.102 -4.610 1.00 35.05 152 THR A O 1
ATOM 726 N N . GLU A 1 132 ? 82.301 122.369 -3.088 1.00 40.42 153 GLU A N 1
ATOM 727 C CA . GLU A 1 132 ? 81.134 122.588 -2.221 1.00 44.03 153 GLU A CA 1
ATOM 728 C C . GLU A 1 132 ? 80.428 123.938 -2.409 1.00 43.95 153 GLU A C 1
ATOM 729 O O . GLU A 1 132 ? 79.240 124.036 -2.121 1.00 43.25 153 GLU A O 1
ATOM 735 N N . LYS A 1 133 ? 81.149 124.963 -2.875 1.00 44.19 154 LYS A N 1
ATOM 736 C CA . LYS A 1 133 ? 80.603 126.324 -2.999 1.00 44.51 154 LYS A CA 1
ATOM 737 C C . LYS A 1 133 ? 80.707 126.869 -4.419 1.00 42.62 154 LYS A C 1
ATOM 738 O O . LYS A 1 133 ? 81.725 126.699 -5.100 1.00 40.75 154 LYS A O 1
ATOM 744 N N . ASP A 1 134 ? 79.643 127.542 -4.844 1.00 40.26 155 ASP A N 1
ATOM 745 C CA . ASP A 1 134 ? 79.636 128.268 -6.103 1.00 39.94 155 ASP A CA 1
ATOM 746 C C . ASP A 1 134 ? 80.537 129.498 -6.005 1.00 38.40 155 ASP A C 1
ATOM 747 O O . ASP A 1 134 ? 80.825 129.992 -4.914 1.00 37.19 155 ASP A O 1
ATOM 752 N N . VAL A 1 135 ? 80.971 129.976 -7.167 1.00 37.76 156 VAL A N 1
ATOM 753 C CA . VAL A 1 135 ? 81.650 131.266 -7.299 1.00 37.19 156 VAL A CA 1
ATOM 754 C C . VAL A 1 135 ? 80.676 132.362 -6.844 1.00 38.07 156 VAL A C 1
ATOM 755 O O . VAL A 1 135 ? 79.468 132.254 -7.075 1.00 38.65 156 VAL A O 1
ATOM 759 N N . VAL A 1 136 ? 81.199 133.393 -6.184 1.00 38.26 157 VAL A N 1
ATOM 760 C CA . VAL A 1 136 ? 80.416 134.591 -5.860 1.00 39.01 157 VAL A CA 1
ATOM 761 C C . VAL A 1 136 ? 80.852 135.709 -6.804 1.00 38.85 157 VAL A C 1
ATOM 762 O O . VAL A 1 136 ? 82.002 136.147 -6.761 1.00 37.41 157 VAL A O 1
ATOM 766 N N . CYS A 1 137 ? 79.933 136.153 -7.658 1.00 39.98 158 CYS A N 1
ATOM 767 C CA . CYS A 1 137 ? 80.196 137.257 -8.579 1.00 41.58 158 CYS A CA 1
ATOM 768 C C . CYS A 1 137 ? 80.008 138.598 -7.882 1.00 44.55 158 CYS A C 1
ATOM 769 O O . CYS A 1 137 ? 79.285 138.699 -6.884 1.00 46.47 158 CYS A O 1
ATOM 772 N N . GLY A 1 138 ? 80.657 139.625 -8.425 1.00 46.85 159 GLY A N 1
ATOM 773 C CA . GLY A 1 138 ? 80.564 140.982 -7.899 1.00 49.05 159 GLY A CA 1
ATOM 774 C C . GLY A 1 138 ? 79.469 141.807 -8.539 1.00 51.21 159 GLY A C 1
ATOM 775 O O . GLY A 1 138 ? 78.650 141.275 -9.292 1.00 50.47 159 GLY A O 1
ATOM 776 N N . PRO A 1 139 ? 79.441 143.122 -8.235 1.00 55.86 160 PRO A N 1
ATOM 777 C CA . PRO A 1 139 ? 78.488 144.041 -8.868 1.00 58.04 160 PRO A CA 1
ATOM 778 C C . PRO A 1 139 ? 78.666 144.148 -10.381 1.00 60.53 160 PRO A C 1
ATOM 779 O O . PRO A 1 139 ? 79.691 143.720 -10.925 1.00 61.23 160 PRO A O 1
ATOM 783 N N . LEU A 1 140 ? 77.668 144.727 -11.041 1.00 63.66 161 LEU A N 1
ATOM 784 C CA . LEU A 1 140 ? 77.707 144.931 -12.486 1.00 64.90 161 LEU A CA 1
ATOM 785 C C . LEU A 1 140 ? 78.807 145.945 -12.797 1.00 65.31 161 LEU A C 1
ATOM 786 O O . LEU A 1 140 ? 78.753 147.085 -12.332 1.00 65.77 161 LEU A O 1
ATOM 791 N N . VAL A 1 141 ? 79.802 145.512 -13.570 1.00 65.36 162 VAL A N 1
ATOM 792 C CA . VAL A 1 141 ? 81.018 146.298 -13.801 1.00 65.56 162 VAL A CA 1
ATOM 793 C C . VAL A 1 141 ? 80.742 147.382 -14.843 1.00 65.97 162 VAL A C 1
ATOM 794 O O . VAL A 1 141 ? 79.924 147.200 -15.745 1.00 67.13 162 VAL A O 1
ATOM 798 N N . CYS B 1 26 ? 85.570 106.564 -25.528 1.00 124.83 47 CYS B N 1
ATOM 799 C CA . CYS B 1 26 ? 86.884 106.201 -26.144 1.00 124.48 47 CYS B CA 1
ATOM 800 C C . CYS B 1 26 ? 86.746 105.301 -27.390 1.00 124.40 47 CYS B C 1
ATOM 801 O O . CYS B 1 26 ? 87.261 104.176 -27.404 1.00 121.50 47 CYS B O 1
ATOM 804 N N . PRO B 1 27 ? 86.044 105.791 -28.439 1.00 125.94 48 PRO B N 1
ATOM 805 C CA . PRO B 1 27 ? 85.981 105.055 -29.704 1.00 125.59 48 PRO B CA 1
ATOM 806 C C . PRO B 1 27 ? 87.223 105.291 -30.568 1.00 125.31 48 PRO B C 1
ATOM 807 O O . PRO B 1 27 ? 87.548 104.458 -31.415 1.00 124.15 48 PRO B O 1
ATOM 811 N N . PRO B 1 28 ? 87.913 106.424 -30.348 1.00 124.84 49 PRO B N 1
ATOM 812 C CA . PRO B 1 28 ? 89.142 106.874 -31.000 1.00 124.27 49 PRO B CA 1
ATOM 813 C C . PRO B 1 28 ? 90.430 106.580 -30.209 1.00 123.88 49 PRO B C 1
ATOM 814 O O . PRO B 1 28 ? 91.439 107.257 -30.424 1.00 124.73 49 PRO B O 1
ATOM 816 N N . SER B 1 29 ? 90.393 105.583 -29.319 1.00 123.38 50 SER B N 1
ATOM 817 C CA . SER B 1 29 ? 91.551 105.153 -28.522 1.00 121.59 50 SER B CA 1
ATOM 818 C C . SER B 1 29 ? 92.159 106.278 -27.669 1.00 121.26 50 SER B C 1
ATOM 819 O O . SER B 1 29 ? 93.381 106.456 -27.636 1.00 121.79 50 SER B O 1
ATOM 822 N N . THR B 1 30 ? 91.290 107.019 -26.980 1.00 121.44 51 THR B N 1
ATOM 823 C CA . THR B 1 30 ? 91.690 108.141 -26.123 1.00 120.52 51 THR B CA 1
ATOM 824 C C . THR B 1 30 ? 91.520 107.729 -24.654 1.00 120.55 51 THR B C 1
ATOM 825 O O . THR B 1 30 ? 90.642 108.226 -23.945 1.00 118.34 51 THR B O 1
ATOM 829 N N . PHE B 1 31 ? 92.395 106.828 -24.208 1.00 121.36 52 PHE B N 1
ATOM 830 C CA . PHE B 1 31 ? 92.291 106.197 -22.883 1.00 122.61 52 PHE B CA 1
ATOM 831 C C . PHE B 1 31 ? 92.558 107.209 -21.766 1.00 122.33 52 PHE B C 1
ATOM 832 O O . PHE B 1 31 ? 91.789 107.312 -20.809 1.00 120.48 52 PHE B O 1
ATOM 840 N N . CYS B 1 40 ? 88.926 104.703 -18.814 1.00 114.95 61 CYS B N 1
ATOM 841 C CA . CYS B 1 40 ? 88.114 104.499 -20.012 1.00 116.30 61 CYS B CA 1
ATOM 842 C C . CYS B 1 40 ? 88.787 103.519 -20.980 1.00 112.88 61 CYS B C 1
ATOM 843 O O . CYS B 1 40 ? 89.969 103.666 -21.291 1.00 114.73 61 CYS B O 1
ATOM 846 N N . ASN B 1 41 ? 88.018 102.532 -21.445 1.00 109.52 62 ASN B N 1
ATOM 847 C CA . ASN B 1 41 ? 88.522 101.419 -22.267 1.00 106.08 62 ASN B CA 1
ATOM 848 C C . ASN B 1 41 ? 87.726 101.329 -23.588 1.00 102.47 62 ASN B C 1
ATOM 849 O O . ASN B 1 41 ? 87.112 102.316 -23.995 1.00 101.40 62 ASN B O 1
ATOM 854 N N . ILE B 1 42 ? 87.750 100.173 -24.262 1.00 99.52 63 ILE B N 1
ATOM 855 C CA . ILE B 1 42 ? 87.014 99.970 -25.526 1.00 96.44 63 ILE B CA 1
ATOM 856 C C . ILE B 1 42 ? 85.495 100.052 -25.303 1.00 92.47 63 ILE B C 1
ATOM 857 O O . ILE B 1 42 ? 84.975 99.495 -24.332 1.00 91.93 63 ILE B O 1
ATOM 862 N N . CYS B 1 43 ? 84.800 100.742 -26.212 1.00 86.35 64 CYS B N 1
ATOM 863 C CA . CYS B 1 43 ? 83.359 100.986 -26.084 1.00 82.45 64 CYS B CA 1
ATOM 864 C C . CYS B 1 43 ? 82.518 99.748 -26.399 1.00 76.71 64 CYS B C 1
ATOM 865 O O . CYS B 1 43 ? 82.849 98.972 -27.299 1.00 75.15 64 CYS B O 1
ATOM 868 N N . ARG B 1 44 ? 81.425 99.587 -25.655 1.00 71.69 65 ARG B N 1
ATOM 869 C CA . ARG B 1 44 ? 80.433 98.539 -25.914 1.00 67.18 65 ARG B CA 1
ATOM 870 C C . ARG B 1 44 ? 79.594 98.916 -27.139 1.00 61.20 65 ARG B C 1
ATOM 871 O O . ARG B 1 44 ? 79.348 100.099 -27.386 1.00 60.73 65 ARG B O 1
ATOM 879 N N . VAL B 1 45 ? 79.166 97.905 -27.898 1.00 57.28 66 VAL B N 1
ATOM 880 C CA . VAL B 1 45 ? 78.309 98.091 -29.077 1.00 54.45 66 VAL B CA 1
ATOM 881 C C . VAL B 1 45 ? 76.919 97.499 -28.797 1.00 50.52 66 VAL B C 1
ATOM 882 O O . VAL B 1 45 ? 76.810 96.329 -28.426 1.00 51.18 66 VAL B O 1
ATOM 886 N N . CYS B 1 46 ? 75.875 98.310 -28.989 1.00 45.84 67 CYS B N 1
ATOM 887 C CA . CYS B 1 46 ? 74.483 97.921 -28.728 1.00 43.46 67 CYS B CA 1
ATOM 888 C C . CYS B 1 46 ? 73.710 97.727 -30.038 1.00 40.44 67 CYS B C 1
ATOM 889 O O . CYS B 1 46 ? 73.271 98.699 -30.655 1.00 40.58 67 CYS B O 1
ATOM 892 N N . ALA B 1 47 ? 73.547 96.473 -30.451 1.00 38.38 68 ALA B N 1
ATOM 893 C CA . ALA B 1 47 ? 72.914 96.137 -31.731 1.00 38.42 68 ALA B CA 1
ATOM 894 C C . ALA B 1 47 ? 71.864 95.049 -31.570 1.00 36.83 68 ALA B C 1
ATOM 895 O O . ALA B 1 47 ? 71.783 94.395 -30.530 1.00 35.95 68 ALA B O 1
ATOM 897 N N . GLY B 1 48 ? 71.051 94.889 -32.613 1.00 36.68 69 GLY B N 1
ATOM 898 C CA . GLY B 1 48 ? 70.045 93.840 -32.683 1.00 35.08 69 GLY B CA 1
ATOM 899 C C . GLY B 1 48 ? 68.919 94.073 -31.696 1.00 34.78 69 GLY B C 1
ATOM 900 O O . GLY B 1 48 ? 68.183 95.052 -31.807 1.00 33.69 69 GLY B O 1
ATOM 901 N N . TYR B 1 49 ? 68.803 93.182 -30.714 1.00 34.73 70 TYR B N 1
ATOM 902 C CA . TYR B 1 49 ? 67.809 93.334 -29.646 1.00 35.52 70 TYR B CA 1
ATOM 903 C C . TYR B 1 49 ? 68.232 94.359 -28.594 1.00 34.96 70 TYR B C 1
ATOM 904 O O . TYR B 1 49 ? 67.426 94.715 -27.731 1.00 32.64 70 TYR B O 1
ATOM 913 N N . PHE B 1 50 ? 69.483 94.826 -28.668 1.00 34.90 71 PHE B N 1
ATOM 914 C CA . PHE B 1 50 ? 69.976 95.922 -27.837 1.00 35.03 71 PHE B CA 1
ATOM 915 C C . PHE B 1 50 ? 70.092 97.232 -28.622 1.00 34.85 71 PHE B C 1
ATOM 916 O O . PHE B 1 50 ? 70.421 97.234 -29.806 1.00 34.03 71 PHE B O 1
ATOM 924 N N . ARG B 1 51 ? 69.800 98.340 -27.949 1.00 35.17 72 ARG B N 1
ATOM 925 C CA . ARG B 1 51 ? 70.095 99.673 -28.462 1.00 36.39 72 ARG B CA 1
ATOM 926 C C . ARG B 1 51 ? 70.803 100.486 -27.385 1.00 37.27 72 ARG B C 1
ATOM 927 O O . ARG B 1 51 ? 70.904 100.046 -26.243 1.00 37.79 72 ARG B O 1
ATOM 935 N N . PHE B 1 52 ? 71.294 101.663 -27.764 1.00 39.99 73 PHE B N 1
ATOM 936 C CA . PHE B 1 52 ? 72.062 102.519 -26.858 1.00 42.21 73 PHE B CA 1
ATOM 937 C C . PHE B 1 52 ? 71.177 103.238 -25.844 1.00 44.45 73 PHE B C 1
ATOM 938 O O . PHE B 1 52 ? 70.305 104.016 -26.222 1.00 44.41 73 PHE B O 1
ATOM 946 N N . LYS B 1 53 ? 71.420 102.970 -24.563 1.00 49.80 74 LYS B N 1
ATOM 947 C CA . LYS B 1 53 ? 70.837 103.735 -23.456 1.00 54.30 74 LYS B CA 1
ATOM 948 C C . LYS B 1 53 ? 71.661 104.997 -23.214 1.00 57.34 74 LYS B C 1
ATOM 949 O O . LYS B 1 53 ? 71.112 106.092 -23.090 1.00 58.54 74 LYS B O 1
ATOM 955 N N . LYS B 1 54 ? 72.979 104.821 -23.134 1.00 60.90 75 LYS B N 1
ATOM 956 C CA . LYS B 1 54 ? 73.934 105.928 -23.061 1.00 63.91 75 LYS B CA 1
ATOM 957 C C . LYS B 1 54 ? 75.037 105.709 -24.093 1.00 65.98 75 LYS B C 1
ATOM 958 O O . LYS B 1 54 ? 75.591 104.611 -24.182 1.00 64.85 75 LYS B O 1
ATOM 960 N N . PHE B 1 55 ? 75.343 106.748 -24.871 1.00 69.76 76 PHE B N 1
ATOM 961 C CA . PHE B 1 55 ? 76.415 106.688 -25.874 1.00 72.62 76 PHE B CA 1
ATOM 962 C C . PHE B 1 55 ? 77.782 106.691 -25.200 1.00 75.00 76 PHE B C 1
ATOM 963 O O . PHE B 1 55 ? 77.924 107.177 -24.075 1.00 75.49 76 PHE B O 1
ATOM 971 N N . CYS B 1 56 ? 78.780 106.151 -25.896 1.00 79.09 77 CYS B N 1
ATOM 972 C CA . CYS B 1 56 ? 80.158 106.136 -25.394 1.00 82.00 77 CYS B CA 1
ATOM 973 C C . CYS B 1 56 ? 80.776 107.534 -25.483 1.00 82.75 77 CYS B C 1
ATOM 974 O O . CYS B 1 56 ? 80.399 108.338 -26.342 1.00 81.98 77 CYS B O 1
ATOM 977 N N . SER B 1 57 ? 81.712 107.813 -24.579 1.00 83.44 78 SER B N 1
ATOM 978 C CA . SER B 1 57 ? 82.485 109.059 -24.600 1.00 83.79 78 SER B CA 1
ATOM 979 C C . SER B 1 57 ? 83.850 108.840 -23.947 1.00 84.48 78 SER B C 1
ATOM 980 O O . SER B 1 57 ? 84.146 107.740 -23.467 1.00 83.18 78 SER B O 1
ATOM 983 N N . SER B 1 58 ? 84.681 109.882 -23.953 1.00 85.62 79 SER B N 1
ATOM 984 C CA . SER B 1 58 ? 86.006 109.835 -23.320 1.00 85.58 79 SER B CA 1
ATOM 985 C C . SER B 1 58 ? 85.934 109.565 -21.811 1.00 85.73 79 SER B C 1
ATOM 986 O O . SER B 1 58 ? 86.819 108.914 -21.253 1.00 87.36 79 SER B O 1
ATOM 989 N N . THR B 1 59 ? 84.875 110.062 -21.170 1.00 85.82 80 THR B N 1
ATOM 990 C CA . THR B 1 59 ? 84.660 109.893 -19.731 1.00 85.67 80 THR B CA 1
ATOM 991 C C . THR B 1 59 ? 84.001 108.563 -19.323 1.00 84.26 80 THR B C 1
ATOM 992 O O . THR B 1 59 ? 84.245 108.089 -18.210 1.00 83.61 80 THR B O 1
ATOM 996 N N . HIS B 1 60 ? 83.182 107.966 -20.199 1.00 81.76 81 HIS B N 1
ATOM 997 C CA . HIS B 1 60 ? 82.403 106.761 -19.841 1.00 79.87 81 HIS B CA 1
ATOM 998 C C . HIS B 1 60 ? 82.067 105.820 -21.008 1.00 75.66 81 HIS B C 1
ATOM 999 O O . HIS B 1 60 ? 81.936 106.248 -22.157 1.00 74.58 81 HIS B O 1
ATOM 1006 N N . ASN B 1 61 ? 81.903 104.538 -20.672 1.00 70.80 82 ASN B N 1
ATOM 1007 C CA . ASN B 1 61 ? 81.536 103.481 -21.623 1.00 67.78 82 ASN B CA 1
ATOM 1008 C C . ASN B 1 61 ? 80.059 103.599 -22.030 1.00 65.00 82 ASN B C 1
ATOM 1009 O O . ASN B 1 61 ? 79.263 104.233 -21.331 1.00 63.23 82 ASN B O 1
ATOM 1014 N N . ALA B 1 62 ? 79.709 103.006 -23.172 1.00 62.16 83 ALA B N 1
ATOM 1015 C CA . ALA B 1 62 ? 78.314 102.933 -23.621 1.00 59.78 83 ALA B CA 1
ATOM 1016 C C . ALA B 1 62 ? 77.527 101.900 -22.816 1.00 57.12 83 ALA B C 1
ATOM 1017 O O . ALA B 1 62 ? 78.070 100.862 -22.427 1.00 54.61 83 ALA B O 1
ATOM 1019 N N . GLU B 1 63 ? 76.247 102.197 -22.589 1.00 54.77 84 GLU B N 1
ATOM 1020 C CA . GLU B 1 63 ? 75.323 101.316 -21.870 1.00 53.41 84 GLU B CA 1
ATOM 1021 C C . GLU B 1 63 ? 74.184 100.901 -22.795 1.00 49.49 84 GLU B C 1
ATOM 1022 O O . GLU B 1 63 ? 73.615 101.741 -23.493 1.00 47.88 84 GLU B O 1
ATOM 1028 N N . CYS B 1 64 ? 73.848 99.612 -22.789 1.00 46.42 85 CYS B N 1
ATOM 1029 C CA . CYS B 1 64 ? 72.772 99.090 -23.627 1.00 44.80 85 CYS B CA 1
ATOM 1030 C C . CYS B 1 64 ? 71.451 98.979 -22.870 1.00 43.42 85 CYS B C 1
ATOM 1031 O O . CYS B 1 64 ? 71.420 98.868 -21.646 1.00 44.94 85 CYS B O 1
ATOM 1034 N N . GLU B 1 65 ? 70.366 99.035 -23.633 1.00 41.67 86 GLU B N 1
ATOM 1035 C CA . GLU B 1 65 ? 69.016 98.729 -23.163 1.00 39.07 86 GLU B CA 1
ATOM 1036 C C . GLU B 1 65 ? 68.370 97.858 -24.230 1.00 37.55 86 GLU B C 1
ATOM 1037 O O . GLU B 1 65 ? 68.854 97.810 -25.359 1.00 35.19 86 GLU B O 1
ATOM 1043 N N . CYS B 1 66 ? 67.262 97.211 -23.886 1.00 35.94 87 CYS B N 1
ATOM 1044 C CA . CYS B 1 66 ? 66.553 96.354 -24.834 1.00 36.05 87 CYS B CA 1
ATOM 1045 C C . CYS B 1 66 ? 65.619 97.181 -25.711 1.00 34.22 87 CYS B C 1
ATOM 1046 O O . CYS B 1 66 ? 65.106 98.221 -25.286 1.00 33.25 87 CYS B O 1
ATOM 1049 N N . ILE B 1 67 ? 65.419 96.722 -26.944 1.00 32.62 88 ILE B N 1
ATOM 1050 C CA . ILE B 1 67 ? 64.503 97.388 -27.883 1.00 32.43 88 ILE B CA 1
ATOM 1051 C C . ILE B 1 67 ? 63.044 97.278 -27.432 1.00 33.01 88 ILE B C 1
ATOM 1052 O O . ILE B 1 67 ? 62.704 96.437 -26.585 1.00 30.89 88 ILE B O 1
ATOM 1057 N N . GLU B 1 68 ? 62.195 98.134 -28.002 1.00 34.00 89 GLU B N 1
ATOM 1058 C CA . GLU B 1 68 ? 60.749 98.095 -27.739 1.00 34.67 89 GLU B CA 1
ATOM 1059 C C . GLU B 1 68 ? 60.186 96.691 -28.004 1.00 33.83 89 GLU B C 1
ATOM 1060 O O . GLU B 1 68 ? 60.520 96.065 -29.007 1.00 33.57 89 GLU B O 1
ATOM 1066 N N . GLY B 1 69 ? 59.342 96.209 -27.094 1.00 34.35 90 GLY B N 1
ATOM 1067 C CA . GLY B 1 69 ? 58.802 94.845 -27.151 1.00 34.29 90 GLY B CA 1
ATOM 1068 C C . GLY B 1 69 ? 59.622 93.818 -26.378 1.00 34.63 90 GLY B C 1
ATOM 1069 O O . GLY B 1 69 ? 59.291 92.631 -26.374 1.00 35.88 90 GLY B O 1
ATOM 1070 N N . PHE B 1 70 ? 60.685 94.278 -25.718 1.00 34.05 91 PHE B N 1
ATOM 1071 C CA . PHE B 1 70 ? 61.592 93.433 -24.952 1.00 33.73 91 PHE B CA 1
ATOM 1072 C C . PHE B 1 70 ? 62.005 94.177 -23.685 1.00 34.15 91 PHE B C 1
ATOM 1073 O O . PHE B 1 70 ? 61.869 95.397 -23.598 1.00 34.29 91 PHE B O 1
ATOM 1081 N N . HIS B 1 71 ? 62.521 93.431 -22.714 1.00 35.41 92 HIS B N 1
ATOM 1082 C CA . HIS B 1 71 ? 62.991 94.000 -21.447 1.00 37.18 92 HIS B CA 1
ATOM 1083 C C . HIS B 1 71 ? 64.257 93.285 -20.995 1.00 38.51 92 HIS B C 1
ATOM 1084 O O . HIS B 1 71 ? 64.551 92.184 -21.457 1.00 39.27 92 HIS B O 1
ATOM 1091 N N . CYS B 1 72 ? 64.999 93.923 -20.093 1.00 42.51 93 CYS B N 1
ATOM 1092 C CA . CYS B 1 72 ? 66.247 93.360 -19.568 1.00 44.97 93 CYS B CA 1
ATOM 1093 C C . CYS B 1 72 ? 65.985 92.098 -18.743 1.00 46.15 93 CYS B C 1
ATOM 1094 O O . CYS B 1 72 ? 65.033 92.040 -17.957 1.00 44.47 93 CYS B O 1
ATOM 1097 N N . LEU B 1 73 ? 66.830 91.091 -18.950 1.00 47.09 94 LEU B N 1
ATOM 1098 C CA . LEU B 1 73 ? 66.752 89.826 -18.231 1.00 49.30 94 LEU B CA 1
ATOM 1099 C C . LEU B 1 73 ? 68.038 89.682 -17.419 1.00 52.17 94 LEU B C 1
ATOM 1100 O O . LEU B 1 73 ? 69.114 89.449 -17.981 1.00 51.94 94 LEU B O 1
ATOM 1105 N N . GLY B 1 74 ? 67.919 89.851 -16.101 1.00 55.39 95 GLY B N 1
ATOM 1106 C CA . GLY B 1 74 ? 69.070 89.859 -15.190 1.00 58.09 95 GLY B CA 1
ATOM 1107 C C . GLY B 1 74 ? 69.584 91.272 -14.948 1.00 59.69 95 GLY B C 1
ATOM 1108 O O . GLY B 1 74 ? 69.285 92.182 -15.728 1.00 62.51 95 GLY B O 1
ATOM 1109 N N . PRO B 1 75 ? 70.376 91.468 -13.870 1.00 60.39 96 PRO B N 1
ATOM 1110 C CA . PRO B 1 75 ? 70.778 92.820 -13.453 1.00 58.53 96 PRO B CA 1
ATOM 1111 C C . PRO B 1 75 ? 71.756 93.549 -14.392 1.00 57.39 96 PRO B C 1
ATOM 1112 O O . PRO B 1 75 ? 71.769 94.784 -14.405 1.00 54.50 96 PRO B O 1
ATOM 1116 N N . GLN B 1 76 ? 72.555 92.806 -15.162 1.00 55.54 97 GLN B N 1
ATOM 1117 C CA . GLN B 1 76 ? 73.492 93.409 -16.124 1.00 54.82 97 GLN B CA 1
ATOM 1118 C C . GLN B 1 76 ? 72.892 93.711 -17.509 1.00 54.09 97 GLN B C 1
ATOM 1119 O O . GLN B 1 76 ? 73.590 94.275 -18.360 1.00 53.94 97 GLN B O 1
ATOM 1121 N N . CYS B 1 77 ? 71.620 93.353 -17.729 1.00 51.65 98 CYS B N 1
ATOM 1122 C CA . CYS B 1 77 ? 70.975 93.417 -19.050 1.00 50.26 98 CYS B CA 1
ATOM 1123 C C . CYS B 1 77 ? 71.841 92.739 -20.122 1.00 48.71 98 CYS B C 1
ATOM 1124 O O . CYS B 1 77 ? 72.136 93.302 -21.175 1.00 47.74 98 CYS B O 1
ATOM 1127 N N . THR B 1 78 ? 72.247 91.514 -19.806 1.00 48.37 99 THR B N 1
ATOM 1128 C CA . THR B 1 78 ? 73.094 90.696 -20.677 1.00 46.97 99 THR B CA 1
ATOM 1129 C C . THR B 1 78 ? 72.234 89.964 -21.711 1.00 45.03 99 THR B C 1
ATOM 1130 O O . THR B 1 78 ? 72.699 89.661 -22.813 1.00 42.46 99 THR B O 1
ATOM 1134 N N . ARG B 1 79 ? 70.985 89.686 -21.338 1.00 44.22 100 ARG B N 1
ATOM 1135 C CA . ARG B 1 79 ? 69.979 89.166 -22.249 1.00 43.71 100 ARG B CA 1
ATOM 1136 C C . ARG B 1 79 ? 68.752 90.058 -22.256 1.00 41.60 100 ARG B C 1
ATOM 1137 O O . ARG B 1 79 ? 68.509 90.815 -21.309 1.00 40.44 100 ARG B O 1
ATOM 1145 N N . CYS B 1 80 ? 67.998 89.972 -23.347 1.00 39.70 101 CYS B N 1
ATOM 1146 C CA . CYS B 1 80 ? 66.679 90.577 -23.439 1.00 39.26 101 CYS B CA 1
ATOM 1147 C C . CYS B 1 80 ? 65.651 89.453 -23.467 1.00 38.09 101 CYS B C 1
ATOM 1148 O O . CYS B 1 80 ? 65.911 88.392 -24.036 1.00 37.11 101 CYS B O 1
ATOM 1151 N N . GLU B 1 81 ? 64.502 89.681 -22.832 1.00 37.65 102 GLU B N 1
ATOM 1152 C CA . GLU B 1 81 ? 63.375 88.753 -22.895 1.00 37.29 102 GLU B CA 1
ATOM 1153 C C . GLU B 1 81 ? 62.170 89.478 -23.482 1.00 36.49 102 GLU B C 1
ATOM 1154 O O . GLU B 1 81 ? 61.896 90.629 -23.134 1.00 36.24 102 GLU B O 1
ATOM 1160 N N . LYS B 1 82 ? 61.464 88.783 -24.371 1.00 36.23 103 LYS B N 1
ATOM 1161 C CA . LYS B 1 82 ? 60.249 89.284 -25.004 1.00 36.99 103 LYS B CA 1
ATOM 1162 C C . LYS B 1 82 ? 59.204 89.644 -23.948 1.00 35.90 103 LYS B C 1
ATOM 1163 O O . LYS B 1 82 ? 59.025 88.912 -22.979 1.00 34.46 103 LYS B O 1
ATOM 1169 N N . ASP B 1 83 ? 58.528 90.776 -24.131 1.00 36.63 104 ASP B N 1
ATOM 1170 C CA . ASP B 1 83 ? 57.492 91.203 -23.189 1.00 37.31 104 ASP B CA 1
ATOM 1171 C C . ASP B 1 83 ? 56.409 90.136 -23.063 1.00 37.61 104 ASP B C 1
ATOM 1172 O O . ASP B 1 83 ? 56.135 89.390 -24.006 1.00 35.97 104 ASP B O 1
ATOM 1177 N N . CYS B 1 84 ? 55.815 90.066 -21.880 1.00 38.72 105 CYS B N 1
ATOM 1178 C CA . CYS B 1 84 ? 55.001 88.924 -21.496 1.00 40.79 105 CYS B CA 1
ATOM 1179 C C . CYS B 1 84 ? 53.656 88.890 -22.230 1.00 40.12 105 CYS B C 1
ATOM 1180 O O . CYS B 1 84 ? 53.105 89.930 -22.601 1.00 39.95 105 CYS B O 1
ATOM 1183 N N . ARG B 1 85 ? 53.164 87.674 -22.451 1.00 40.33 106 ARG B N 1
ATOM 1184 C CA . ARG B 1 85 ? 51.851 87.440 -23.045 1.00 41.18 106 ARG B CA 1
ATOM 1185 C C . ARG B 1 85 ? 50.753 87.662 -22.004 1.00 39.59 106 ARG B C 1
ATOM 1186 O O . ARG B 1 85 ? 51.041 87.775 -20.805 1.00 37.25 106 ARG B O 1
ATOM 1194 N N . PRO B 1 86 ? 49.486 87.733 -22.459 1.00 38.23 107 PRO B N 1
ATOM 1195 C CA . PRO B 1 86 ? 48.377 87.634 -21.514 1.00 37.58 107 PRO B CA 1
ATOM 1196 C C . PRO B 1 86 ? 48.431 86.292 -20.784 1.00 35.73 107 PRO B C 1
ATOM 1197 O O . PRO B 1 86 ? 48.785 85.280 -21.384 1.00 33.72 107 PRO B O 1
ATOM 1201 N N . GLY B 1 87 ? 48.092 86.300 -19.499 1.00 35.97 108 GLY B N 1
ATOM 1202 C CA . GLY B 1 87 ? 48.276 85.136 -18.635 1.00 36.14 108 GLY B CA 1
ATOM 1203 C C . GLY B 1 87 ? 49.628 85.088 -17.949 1.00 36.27 108 GLY B C 1
ATOM 1204 O O . GLY B 1 87 ? 49.957 84.087 -17.312 1.00 37.45 108 GLY B O 1
ATOM 1205 N N . GLN B 1 88 ? 50.405 86.165 -18.077 1.00 36.65 109 GLN B N 1
ATOM 1206 C CA . GLN B 1 88 ? 51.696 86.312 -17.409 1.00 37.14 109 GLN B CA 1
ATOM 1207 C C . GLN B 1 88 ? 51.834 87.735 -16.876 1.00 38.11 109 GLN B C 1
ATOM 1208 O O . GLN B 1 88 ? 51.079 88.624 -17.267 1.00 37.77 109 GLN B O 1
ATOM 1214 N N . GLU B 1 89 ? 52.800 87.938 -15.982 1.00 40.94 110 GLU B N 1
ATOM 1215 C CA . GLU B 1 89 ? 53.204 89.276 -15.539 1.00 42.67 110 GLU B CA 1
ATOM 1216 C C . GLU B 1 89 ? 54.727 89.378 -15.518 1.00 44.04 110 GLU B C 1
ATOM 1217 O O . GLU B 1 89 ? 55.418 88.364 -15.418 1.00 44.05 110 GLU B O 1
ATOM 1223 N N . LEU B 1 90 ? 55.237 90.604 -15.609 1.00 46.14 111 LEU B N 1
ATOM 1224 C CA . LEU B 1 90 ? 56.679 90.844 -15.558 1.00 48.55 111 LEU B CA 1
ATOM 1225 C C . LEU B 1 90 ? 57.126 90.987 -14.107 1.00 51.14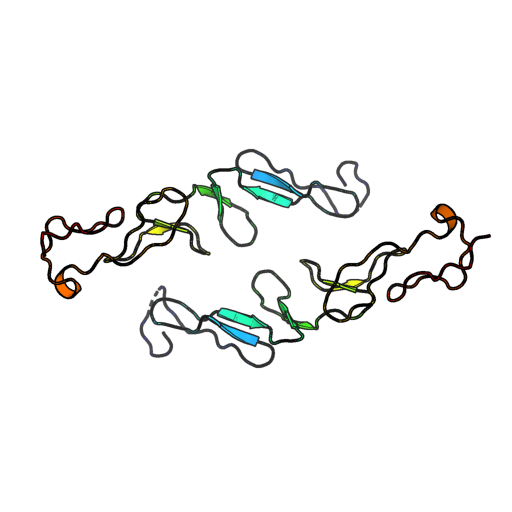 111 LEU B C 1
ATOM 1226 O O . LEU B 1 90 ? 56.690 91.902 -13.408 1.00 51.49 111 LEU B O 1
ATOM 1231 N N . THR B 1 91 ? 57.985 90.070 -13.665 1.00 54.86 112 THR B N 1
ATOM 1232 C CA . THR B 1 91 ? 58.631 90.153 -12.356 1.00 58.06 112 THR B CA 1
ATOM 1233 C C . THR B 1 91 ? 60.063 90.663 -12.537 1.00 61.28 112 THR B C 1
ATOM 1234 O O . THR B 1 91 ? 60.491 90.943 -13.662 1.00 61.81 112 THR B O 1
ATOM 1238 N N . LYS B 1 92 ? 60.791 90.790 -11.427 1.00 63.47 113 LYS B N 1
ATOM 1239 C CA . LYS B 1 92 ? 62.229 91.079 -11.459 1.00 63.55 113 LYS B CA 1
ATOM 1240 C C . LYS B 1 92 ? 63.031 89.965 -12.145 1.00 62.92 113 LYS B C 1
ATOM 1241 O O . LYS B 1 92 ? 64.042 90.242 -12.790 1.00 64.37 113 LYS B O 1
ATOM 1243 N N . GLN B 1 93 ? 62.568 88.719 -12.011 1.00 62.43 114 GLN B N 1
ATOM 1244 C CA . GLN B 1 93 ? 63.195 87.554 -12.650 1.00 61.71 114 GLN B CA 1
ATOM 1245 C C . GLN B 1 93 ? 62.500 87.121 -13.958 1.00 61.07 114 GLN B C 1
ATOM 1246 O O . GLN B 1 93 ? 62.390 85.923 -14.236 1.00 63.51 114 GLN B O 1
ATOM 1248 N N . GLY B 1 94 ? 62.050 88.090 -14.759 1.00 59.28 115 GLY B N 1
ATOM 1249 C CA . GLY B 1 94 ? 61.416 87.816 -16.055 1.00 57.90 115 GLY B CA 1
ATOM 1250 C C . GLY B 1 94 ? 59.926 87.512 -15.990 1.00 55.30 115 GLY B C 1
ATOM 1251 O O . GLY B 1 94 ? 59.277 87.728 -14.965 1.00 53.83 115 GLY B O 1
ATOM 1252 N N . CYS B 1 95 ? 59.391 87.005 -17.100 1.00 53.18 116 CYS B N 1
ATOM 1253 C CA . CYS B 1 95 ? 57.963 86.708 -17.228 1.00 51.20 116 CYS B CA 1
ATOM 1254 C C . CYS B 1 95 ? 57.612 85.448 -16.446 1.00 52.07 116 CYS B C 1
ATOM 1255 O O . CYS B 1 95 ? 58.375 84.476 -16.454 1.00 53.13 116 CYS B O 1
ATOM 1258 N N . LYS B 1 96 ? 56.463 85.477 -15.772 1.00 51.55 117 LYS B N 1
ATOM 1259 C CA . LYS B 1 96 ? 55.967 84.328 -15.010 1.00 50.98 117 LYS B CA 1
ATOM 1260 C C . LYS B 1 96 ? 54.457 84.195 -15.180 1.00 49.32 117 LYS B C 1
ATOM 1261 O O . LYS B 1 96 ? 53.739 85.195 -15.190 1.00 45.14 117 LYS B O 1
ATOM 1267 N N . THR B 1 97 ? 53.991 82.952 -15.305 1.00 48.49 118 THR B N 1
ATOM 1268 C CA . THR B 1 97 ? 52.569 82.653 -15.425 1.00 48.69 118 THR B CA 1
ATOM 1269 C C . THR B 1 97 ? 51.824 83.132 -14.181 1.00 47.88 118 THR B C 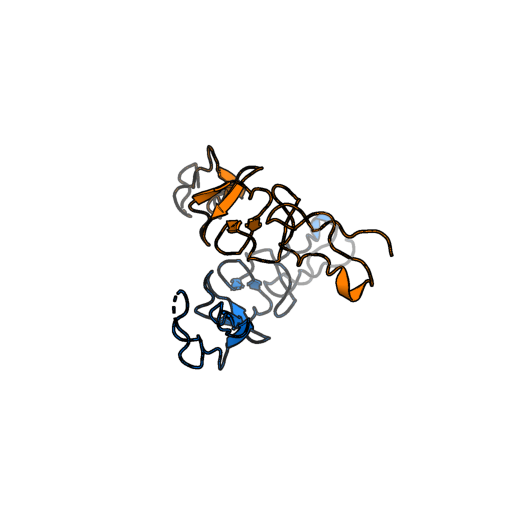1
ATOM 1270 O O . THR B 1 97 ? 52.352 83.065 -13.064 1.00 47.30 118 THR B O 1
ATOM 1274 N N . CYS B 1 98 ? 50.613 83.642 -14.385 1.00 45.82 119 CYS B N 1
ATOM 1275 C CA . CYS B 1 98 ? 49.738 84.000 -13.273 1.00 45.26 119 CYS B CA 1
ATOM 1276 C C . CYS B 1 98 ? 49.456 82.749 -12.436 1.00 45.29 119 CYS B C 1
ATOM 1277 O O . CYS B 1 98 ? 49.215 81.673 -12.987 1.00 43.72 119 CYS B O 1
ATOM 1280 N N . SER B 1 99 ? 49.515 82.889 -11.114 1.00 46.62 120 SER B N 1
ATOM 1281 C CA . SER B 1 99 ? 49.214 81.775 -10.211 1.00 49.12 120 SER B CA 1
ATOM 1282 C C . SER B 1 99 ? 47.720 81.464 -10.273 1.00 48.33 120 SER B C 1
ATOM 1283 O O . SER B 1 99 ? 46.907 82.353 -10.557 1.00 47.81 120 SER B O 1
ATOM 1286 N N . LEU B 1 100 ? 47.368 80.203 -10.026 1.00 48.73 121 LEU B N 1
ATOM 1287 C CA . LEU B 1 100 ? 45.970 79.750 -10.103 1.00 48.04 121 LEU B CA 1
ATOM 1288 C C . LEU B 1 100 ? 45.069 80.672 -9.286 1.00 44.71 121 LEU B C 1
ATOM 1289 O O . LEU B 1 100 ? 45.399 81.022 -8.149 1.00 45.05 121 LEU B O 1
ATOM 1294 N N . GLY B 1 101 ? 43.958 81.093 -9.888 1.00 42.42 122 GLY B N 1
ATOM 1295 C CA . GLY B 1 101 ? 43.046 82.048 -9.263 1.00 40.42 122 GLY B CA 1
ATOM 1296 C C . GLY B 1 101 ? 43.269 83.511 -9.607 1.00 39.14 122 GLY B C 1
ATOM 1297 O O . GLY B 1 101 ? 42.519 84.361 -9.128 1.00 39.38 122 GLY B O 1
ATOM 1298 N N . THR B 1 102 ? 44.285 83.819 -10.419 1.00 37.68 123 THR B N 1
ATOM 1299 C CA . THR B 1 102 ? 44.552 85.199 -10.854 1.00 37.15 123 THR B CA 1
ATOM 1300 C C . THR B 1 102 ? 44.605 85.296 -12.382 1.00 35.69 123 THR B C 1
ATOM 1301 O O . THR B 1 102 ? 44.766 84.292 -13.063 1.00 33.81 123 THR B O 1
ATOM 1305 N N . PHE B 1 103 ? 44.453 86.508 -12.916 1.00 35.62 124 PHE B N 1
ATOM 1306 C CA . PHE B 1 103 ? 44.466 86.706 -14.369 1.00 35.74 124 PHE B CA 1
ATOM 1307 C C . PHE B 1 103 ? 45.113 88.026 -14.794 1.00 35.52 124 PHE B C 1
ATOM 1308 O O . PHE B 1 103 ? 45.132 88.994 -14.031 1.00 35.02 124 PHE B O 1
ATOM 1316 N N . ASN B 1 104 ? 45.628 88.046 -16.022 1.00 35.70 125 ASN B N 1
ATOM 1317 C CA . ASN B 1 104 ? 46.101 89.276 -16.671 1.00 36.06 125 ASN B CA 1
ATOM 1318 C C . ASN B 1 104 ? 45.688 89.222 -18.139 1.00 36.09 125 ASN B C 1
ATOM 1319 O O . ASN B 1 104 ? 46.230 88.437 -18.912 1.00 35.71 125 ASN B O 1
ATOM 1324 N N . ASP B 1 105 ? 44.693 90.031 -18.495 1.00 37.66 126 ASP B N 1
ATOM 1325 C CA . ASP B 1 105 ? 44.198 90.124 -19.880 1.00 39.43 126 ASP B CA 1
ATOM 1326 C C . ASP B 1 105 ? 45.030 91.045 -20.792 1.00 39.59 126 ASP B C 1
ATOM 1327 O O . ASP B 1 105 ? 44.834 91.048 -22.006 1.00 40.05 126 ASP B O 1
ATOM 1332 N N . GLN B 1 106 ? 45.953 91.810 -20.211 1.00 41.40 127 GLN B N 1
ATOM 1333 C CA . GLN B 1 106 ? 46.777 92.771 -20.957 1.00 43.02 127 GLN B CA 1
ATOM 1334 C C . GLN B 1 106 ? 48.031 92.104 -21.518 1.00 43.32 127 GLN B C 1
ATOM 1335 O O . GLN B 1 106 ? 48.591 91.209 -20.884 1.00 43.46 127 GLN B O 1
ATOM 1341 N N . ALA B 1 107 ? 48.455 92.539 -22.708 1.00 42.86 128 ALA B N 1
ATOM 1342 C CA . ALA B 1 107 ? 49.596 91.948 -23.422 1.00 42.05 128 ALA B CA 1
ATOM 1343 C C . ALA B 1 107 ? 50.822 92.856 -23.363 1.00 43.59 128 ALA B C 1
ATOM 1344 O O . ALA B 1 107 ? 50.853 93.906 -24.009 1.00 45.13 128 ALA B O 1
ATOM 1346 N N . GLY B 1 108 ? 51.830 92.443 -22.593 1.00 43.28 129 GLY B N 1
ATOM 1347 C CA . GLY B 1 108 ? 53.073 93.199 -22.446 1.00 43.05 129 GLY B CA 1
ATOM 1348 C C . GLY B 1 108 ? 53.099 94.156 -21.271 1.00 43.35 129 GLY B C 1
ATOM 1349 O O . GLY B 1 108 ? 54.085 94.865 -21.075 1.00 42.54 129 GLY B O 1
ATOM 1350 N N . THR B 1 109 ? 52.027 94.167 -20.480 1.00 44.80 130 THR B N 1
ATOM 1351 C CA . THR B 1 109 ? 51.921 95.036 -19.307 1.00 46.62 130 THR B CA 1
ATOM 1352 C C . THR B 1 109 ? 50.890 94.476 -18.314 1.00 46.11 130 THR B C 1
ATOM 1353 O O . THR B 1 109 ? 50.274 93.436 -18.574 1.00 43.64 130 THR B O 1
ATOM 1357 N N . GLY B 1 110 ? 50.732 95.155 -17.178 1.00 46.60 131 GLY B N 1
ATOM 1358 C CA . GLY B 1 110 ? 49.724 94.797 -16.171 1.00 47.27 131 GLY B CA 1
ATOM 1359 C C . GLY B 1 110 ? 50.197 93.812 -15.116 1.00 48.89 131 GLY B C 1
ATOM 1360 O O . GLY B 1 110 ? 51.321 93.308 -15.176 1.00 47.33 131 GLY B O 1
ATOM 1361 N N . VAL B 1 111 ? 49.309 93.536 -14.160 1.00 50.12 132 VAL B N 1
ATOM 1362 C CA . VAL B 1 111 ? 49.583 92.663 -13.011 1.00 50.02 132 VAL B CA 1
ATOM 1363 C C . VAL B 1 111 ? 48.571 91.513 -13.001 1.00 48.32 132 VAL B C 1
ATOM 1364 O O . VAL B 1 111 ? 47.431 91.687 -13.443 1.00 47.03 132 VAL B O 1
ATOM 1368 N N . CYS B 1 112 ? 48.980 90.342 -12.507 1.00 47.10 133 CYS B N 1
ATOM 1369 C CA . CYS B 1 112 ? 48.036 89.238 -12.287 1.00 45.87 133 CYS B CA 1
ATOM 1370 C C . CYS B 1 112 ? 47.122 89.614 -11.118 1.00 45.42 133 CYS B C 1
ATOM 1371 O O . CYS B 1 112 ? 47.606 89.880 -10.019 1.00 45.68 133 CYS B O 1
ATOM 1374 N N . ARG B 1 113 ? 45.815 89.675 -11.376 1.00 44.62 134 ARG B N 1
ATOM 1375 C CA . ARG B 1 113 ? 44.820 90.099 -10.386 1.00 44.33 134 ARG B CA 1
ATOM 1376 C C . ARG B 1 113 ? 43.866 88.939 -10.061 1.00 44.57 134 ARG B C 1
ATOM 1377 O O . ARG B 1 113 ? 43.549 88.152 -10.955 1.00 42.61 134 ARG B O 1
ATOM 1379 N N . PRO B 1 114 ? 43.396 88.833 -8.794 1.00 43.69 135 PRO B N 1
ATOM 1380 C CA . PRO B 1 114 ? 42.465 87.741 -8.456 1.00 42.54 135 PRO B CA 1
ATOM 1381 C C . PRO B 1 114 ? 41.152 87.788 -9.234 1.00 40.69 135 PRO B C 1
ATOM 1382 O O . PRO B 1 114 ? 40.666 88.874 -9.563 1.00 40.01 135 PRO B O 1
ATOM 1386 N N . TRP B 1 115 ? 40.587 86.615 -9.518 1.00 39.37 136 TRP B N 1
ATOM 1387 C CA . TRP B 1 115 ? 39.286 86.534 -10.186 1.00 39.21 136 TRP B CA 1
ATOM 1388 C C . TRP B 1 115 ? 38.223 87.240 -9.352 1.00 39.24 136 TRP B C 1
ATOM 1389 O O . TRP B 1 115 ? 38.301 87.254 -8.126 1.00 41.91 136 TRP B O 1
ATOM 1400 N N . THR B 1 116 ? 37.246 87.837 -10.026 1.00 39.81 137 THR B N 1
ATOM 1401 C CA . THR B 1 116 ? 36.043 88.349 -9.375 1.00 40.29 137 THR B CA 1
ATOM 1402 C C . THR B 1 116 ? 35.389 87.203 -8.599 1.00 40.50 137 THR B C 1
ATOM 1403 O O . THR B 1 116 ? 35.285 86.091 -9.112 1.00 38.31 137 THR B O 1
ATOM 1407 N N . ASN B 1 117 ? 34.997 87.471 -7.356 1.00 42.29 138 ASN B N 1
ATOM 1408 C CA . ASN B 1 117 ? 34.280 86.498 -6.534 1.00 44.19 138 ASN B CA 1
ATOM 1409 C C . ASN B 1 117 ? 32.785 86.773 -6.664 1.00 42.63 138 ASN B C 1
ATOM 1410 O O . ASN B 1 117 ? 32.249 87.667 -6.007 1.00 41.73 138 ASN B O 1
ATOM 1415 N N . CYS B 1 118 ? 32.126 86.001 -7.522 1.00 42.31 139 CYS B N 1
ATOM 1416 C CA . CYS B 1 118 ? 30.688 86.152 -7.771 1.00 43.29 139 CYS B CA 1
ATOM 1417 C C . CYS B 1 118 ? 29.840 85.972 -6.510 1.00 43.73 139 CYS B C 1
ATOM 1418 O O . CYS B 1 118 ? 28.894 86.729 -6.297 1.00 43.19 139 CYS B O 1
ATOM 1421 N N . SER B 1 119 ? 30.205 84.992 -5.680 1.00 44.47 140 SER B N 1
ATOM 1422 C CA . SER B 1 119 ? 29.480 84.673 -4.442 1.00 45.28 140 SER B CA 1
ATOM 1423 C C . SER B 1 119 ? 29.403 85.826 -3.445 1.00 46.21 140 SER B C 1
ATOM 1424 O O . SER B 1 119 ? 28.367 86.016 -2.809 1.00 46.07 140 SER B O 1
ATOM 1427 N N . LEU B 1 120 ? 30.493 86.579 -3.301 1.00 47.68 141 LEU B N 1
ATOM 1428 C CA . LEU B 1 120 ? 30.505 87.763 -2.428 1.00 48.56 141 LEU B CA 1
ATOM 1429 C C . LEU B 1 120 ? 29.635 88.894 -2.977 1.00 48.10 141 LEU B C 1
ATOM 1430 O O . LEU B 1 120 ? 29.118 89.706 -2.206 1.00 49.44 141 LEU B O 1
ATOM 1435 N N . ASP B 1 121 ? 29.457 88.922 -4.297 1.00 48.08 142 ASP B N 1
ATOM 1436 C CA . ASP B 1 121 ? 28.571 89.883 -4.966 1.00 48.36 142 ASP B CA 1
ATOM 1437 C C . ASP B 1 121 ? 27.116 89.392 -5.104 1.00 46.18 142 ASP B C 1
ATOM 1438 O O . ASP B 1 121 ? 26.314 90.042 -5.772 1.00 44.95 142 ASP B O 1
ATOM 1443 N N . GLY B 1 122 ? 26.772 88.259 -4.485 1.00 45.95 143 GLY B N 1
ATOM 1444 C CA . GLY B 1 122 ? 25.420 87.690 -4.581 1.00 44.85 143 GLY B CA 1
ATOM 1445 C C . GLY B 1 122 ? 25.042 87.125 -5.941 1.00 44.59 143 GLY B C 1
ATOM 1446 O O . GLY B 1 122 ? 23.855 86.987 -6.245 1.00 44.90 143 GLY B O 1
ATOM 1447 N N . ARG B 1 123 ? 26.045 86.789 -6.753 1.00 44.71 144 ARG B N 1
ATOM 1448 C CA . ARG B 1 123 ? 25.843 86.280 -8.111 1.00 44.53 144 ARG B CA 1
ATOM 1449 C C . ARG B 1 123 ? 26.409 84.869 -8.192 1.00 41.72 144 ARG B C 1
ATOM 1450 O O . ARG B 1 123 ? 27.136 84.443 -7.301 1.00 41.33 144 ARG B O 1
ATOM 1458 N N . SER B 1 124 ? 26.072 84.156 -9.263 1.00 40.81 145 SER B N 1
ATOM 1459 C CA . SER B 1 124 ? 26.657 82.843 -9.561 1.00 41.24 145 SER B CA 1
ATOM 1460 C C . SER B 1 124 ? 27.629 82.956 -10.736 1.00 39.92 145 SER B C 1
ATOM 1461 O O . SER B 1 124 ? 27.623 83.953 -11.451 1.00 39.77 145 SER B O 1
ATOM 1464 N N . VAL B 1 125 ? 28.453 81.928 -10.924 1.00 39.57 146 VAL B N 1
ATOM 1465 C CA . VAL B 1 125 ? 29.424 81.877 -12.028 1.00 39.13 146 VAL B CA 1
ATOM 1466 C C . VAL B 1 125 ? 28.737 81.410 -13.309 1.00 39.29 146 VAL B C 1
ATOM 1467 O O . VAL B 1 125 ? 28.106 80.350 -13.323 1.00 39.24 146 VAL B O 1
ATOM 1471 N N . LEU B 1 126 ? 28.859 82.208 -14.373 1.00 39.85 147 LEU B N 1
ATOM 1472 C CA . LEU B 1 126 ? 28.401 81.812 -15.710 1.00 39.90 147 LEU B CA 1
ATOM 1473 C C . LEU B 1 126 ? 29.531 81.260 -16.577 1.00 39.17 147 LEU B C 1
ATOM 1474 O O . LEU B 1 126 ? 29.318 80.296 -17.312 1.00 38.84 147 LEU B O 1
ATOM 1479 N N . LYS B 1 127 ? 30.708 81.885 -16.515 1.00 38.29 148 LYS B N 1
ATOM 1480 C CA . LYS B 1 127 ? 31.904 81.398 -17.225 1.00 38.19 148 LYS B CA 1
ATOM 1481 C C . LYS B 1 127 ? 33.105 81.406 -16.292 1.00 35.87 148 LYS B C 1
ATOM 1482 O O . LYS B 1 127 ? 33.326 82.385 -15.591 1.00 35.21 148 LYS B O 1
ATOM 1488 N N . THR B 1 128 ? 33.882 80.322 -16.307 1.00 34.86 149 THR B N 1
ATOM 1489 C CA . THR B 1 128 ? 35.008 80.145 -15.389 1.00 34.03 149 THR B CA 1
ATOM 1490 C C . THR B 1 128 ? 36.207 81.002 -15.779 1.00 34.70 149 THR B C 1
ATOM 1491 O O . THR B 1 128 ? 36.298 81.489 -16.904 1.00 33.99 149 THR B O 1
ATOM 1495 N N . GLY B 1 129 ? 37.124 81.173 -14.834 1.00 34.66 150 GLY B N 1
ATOM 1496 C CA . GLY B 1 129 ? 38.296 82.022 -15.024 1.00 34.51 150 GLY B CA 1
ATOM 1497 C C . GLY B 1 129 ? 39.464 81.268 -15.623 1.00 34.38 150 GLY B C 1
ATOM 1498 O O . GLY B 1 129 ? 39.520 80.038 -15.554 1.00 34.10 150 GLY B O 1
ATOM 1499 N N . THR B 1 130 ? 40.381 82.020 -16.231 1.00 35.45 151 THR B N 1
ATOM 1500 C CA . THR B 1 130 ? 41.637 81.497 -16.776 1.00 35.44 151 THR B CA 1
ATOM 1501 C C . THR B 1 130 ? 42.774 82.397 -16.302 1.00 35.18 151 THR B C 1
ATOM 1502 O O . THR B 1 130 ? 42.548 83.325 -15.523 1.00 35.94 151 THR B O 1
ATOM 1506 N N . THR B 1 131 ? 43.991 82.114 -16.761 1.00 35.26 152 THR B N 1
ATOM 1507 C CA . THR B 1 131 ? 45.126 83.015 -16.550 1.00 36.80 152 THR B CA 1
ATOM 1508 C C . THR B 1 131 ? 44.966 84.316 -17.349 1.00 36.91 152 THR B C 1
ATOM 1509 O O . THR B 1 131 ? 45.488 85.344 -16.942 1.00 36.20 152 THR B O 1
ATOM 1513 N N . GLU B 1 132 ? 44.251 84.258 -18.476 1.00 39.16 153 GLU B N 1
ATOM 1514 C CA . GLU B 1 132 ? 44.023 85.420 -19.343 1.00 41.61 153 GLU B CA 1
ATOM 1515 C C . GLU B 1 132 ? 42.671 86.123 -19.160 1.00 41.59 153 GLU B C 1
ATOM 1516 O O . GLU B 1 132 ? 42.561 87.301 -19.479 1.00 41.02 153 GLU B O 1
ATOM 1522 N N . LYS B 1 133 ? 41.656 85.408 -18.667 1.00 42.64 154 LYS B N 1
ATOM 1523 C CA . LYS B 1 133 ? 40.287 85.933 -18.570 1.00 42.12 154 LYS B CA 1
ATOM 1524 C C . LYS B 1 133 ? 39.716 85.810 -17.164 1.00 40.37 154 LYS B C 1
ATOM 1525 O O . LYS B 1 133 ? 39.869 84.780 -16.505 1.00 39.92 154 LYS B O 1
ATOM 1531 N N . ASP B 1 134 ? 39.037 86.868 -16.727 1.00 38.82 155 ASP B N 1
ATOM 1532 C CA . ASP B 1 134 ? 38.305 86.866 -15.465 1.00 38.35 155 ASP B CA 1
ATOM 1533 C C . ASP B 1 134 ? 37.091 85.942 -15.581 1.00 37.89 155 ASP B C 1
ATOM 1534 O O . ASP B 1 134 ? 36.626 85.661 -16.690 1.00 37.05 155 ASP B O 1
ATOM 1539 N N . VAL B 1 135 ? 36.577 85.483 -14.440 1.00 37.57 156 VAL B N 1
ATOM 1540 C CA . VAL B 1 135 ? 35.267 84.808 -14.415 1.00 37.43 156 VAL B CA 1
ATOM 1541 C C . VAL B 1 135 ? 34.192 85.791 -14.880 1.00 38.55 156 VAL B C 1
ATOM 1542 O O . VAL B 1 135 ? 34.333 87.004 -14.688 1.00 38.73 156 VAL B O 1
ATOM 1546 N N . VAL B 1 136 ? 33.130 85.270 -15.489 1.00 39.26 157 VAL B N 1
ATOM 1547 C CA . VAL B 1 136 ? 31.942 86.067 -15.787 1.00 40.02 157 VAL B CA 1
ATOM 1548 C C . VAL B 1 136 ? 30.838 85.624 -14.835 1.00 40.51 157 VAL B C 1
ATOM 1549 O O . VAL B 1 136 ? 30.426 84.465 -14.859 1.00 40.63 157 VAL B O 1
ATOM 1553 N N . CYS B 1 137 ? 30.384 86.546 -13.991 1.00 42.80 158 CYS B N 1
ATOM 1554 C CA . CYS B 1 137 ? 29.297 86.280 -13.055 1.00 45.27 158 CYS B CA 1
ATOM 1555 C C . CYS B 1 137 ? 27.946 86.463 -13.742 1.00 48.85 158 CYS B C 1
ATOM 1556 O O . CYS B 1 137 ? 27.845 87.142 -14.770 1.00 51.66 158 CYS B O 1
ATOM 1559 N N . GLY B 1 138 ? 26.917 85.855 -13.160 1.00 51.26 159 GLY B N 1
ATOM 1560 C CA . GLY B 1 138 ? 25.552 85.937 -13.673 1.00 54.14 159 GLY B CA 1
ATOM 1561 C C . GLY B 1 138 ? 24.754 87.090 -13.097 1.00 56.56 159 GLY B C 1
ATOM 1562 O O . GLY B 1 138 ? 25.318 87.961 -12.427 1.00 57.24 159 GLY B O 1
ATOM 1563 N N . PRO B 1 139 ? 23.431 87.114 -13.369 1.00 60.53 160 PRO B N 1
ATOM 1564 C CA . PRO B 1 139 ? 22.542 88.143 -12.815 1.00 62.10 160 PRO B CA 1
ATOM 1565 C C . PRO B 1 139 ? 22.463 88.124 -11.286 1.00 64.08 160 PRO B C 1
ATOM 1566 O O . PRO B 1 139 ? 22.581 87.058 -10.674 1.00 64.86 160 PRO B O 1
ATOM 1570 N N . LEU B 1 140 ? 22.263 89.300 -10.691 1.00 65.49 161 LEU B N 1
ATOM 1571 C CA . LEU B 1 140 ? 22.130 89.437 -9.237 1.00 65.62 161 LEU B CA 1
ATOM 1572 C C . LEU B 1 140 ? 20.701 89.080 -8.829 1.00 65.94 161 LEU B C 1
ATOM 1573 O O . LEU B 1 140 ? 19.742 89.446 -9.509 1.00 64.87 161 LEU B O 1
#

Sequence (216 aa):
CPPSTFNCNICRVCAGYFRFKKFCSSTHNAECECIEGFHCLGPQCTRCEKDCRPGQELTKQGCKTCSLGTFNDQAGTGVCRPWTNCSLDGRSVLKTGTTEKDVVCGPLVCPPSTFCNICRVCAGYFRFKKFCSSTHNAECECIEGFHCLGPQCTRCEKDCRPGQELTKQGCKTCSLGTFNDQAGTGVCRPWTNCSLDGRSVLKTGTTEKDVVCGPL

B-factor: mean 53.61, std 22.12, range [24.85, 126.22]

Radius of gyration: 26.04 Å; Cα contacts (8 Å, |Δi|>4): 495; chains: 2; bounding box: 70×72×44 Å

Organism: Mus musculus (NCBI:txid10090)